Protein AF-A0A923T4R7-F1 (afdb_monomer)

Solvent-accessible surface area (backbone atoms only — not comparable to full-atom values): 14173 Å² total; per-residue (Å²): 133,90,82,88,85,87,85,90,87,87,89,86,90,79,88,85,89,82,92,79,91,75,86,82,77,87,75,84,71,84,78,85,78,90,69,97,64,87,80,80,84,74,84,74,76,80,60,44,32,24,36,42,67,50,83,59,36,71,55,67,49,48,53,53,44,43,44,75,71,73,41,49,71,49,77,23,73,44,47,79,45,51,79,74,27,75,30,39,34,36,46,29,47,82,58,65,45,61,39,49,50,54,32,49,79,43,50,35,50,64,50,49,51,48,46,57,73,71,58,42,27,31,40,20,29,27,43,30,31,52,43,35,18,35,29,34,68,90,26,77,91,42,65,43,65,55,79,39,88,58,52,30,34,68,54,63,52,97,69,73,59,44,71,45,77,46,59,36,47,16,77,91,43,84,47,52,67,60,45,63,37,28,33,78,42,52,58,44,37,66,55,79,89,65,81,88,44,40,64,20,31,29,74,58,85,50,62,22,44,36,25,41,35,48,88,42,27,40,28,24,48,35,41,44,65,69,16,57,68,62,19,50,52,26,52,49,50,43,51,56,49,44,70,75,109

pLDDT: mean 83.38, std 23.87, range [26.61, 98.75]

Secondary structure (DSSP, 8-state):
------------------------------------------S----EEEEE--SSS-HHHHHHHHHHTT-EEEEE-SHHHHTT-SEEEEEE-S-HHHHHHHHHHTTHHHHHHHHHHTT--EEEEEHHHHTTSSEETTSTT-B---SSSSEEEE---SS-SEEEEEEEE-TT-SS--SEEEEEEESEEPBS---TT-EEEEEEESEEEEEEEEETTEEEESS-TTTSHHHHHHHHHHHHHHHT--

Sequence (245 aa):
MPALRCAARRERPSSSGGRVQGAGARNSRCKIAVGRGRAEYEGSAVIEVGVVRTGTANLASVLAALRRIGCACSVVERPDDLVKSRVVVLPGVGAFGQAMEGMRERGLVDALRLHFSEGKPALAICLGMQVLFESSEESPGVVGMGLLPGSVVRIDSAILPQIGWNRIDATGCAFQKSGHAYFANTFAVPHGEFGDWKVSQFEYGRSYVAGIERGAQLACQFHPELSGQLGLDMLTCWMAEARSC

Structure (mmCIF, N/CA/C/O backbone):
data_AF-A0A923T4R7-F1
#
_entry.id   AF-A0A923T4R7-F1
#
loop_
_atom_site.group_PDB
_atom_site.id
_atom_site.type_symbol
_atom_site.label_atom_id
_atom_site.label_alt_id
_atom_site.label_comp_id
_atom_site.label_asym_id
_atom_site.label_entity_id
_atom_site.label_seq_id
_atom_site.pdbx_PDB_ins_code
_atom_site.Cartn_x
_atom_site.Cartn_y
_atom_site.Cartn_z
_atom_site.occupancy
_atom_site.B_iso_or_equiv
_atom_site.auth_seq_id
_atom_site.auth_comp_id
_atom_site.auth_asym_id
_atom_site.auth_atom_id
_atom_site.pdbx_PDB_model_num
ATOM 1 N N . MET A 1 1 ? 54.494 53.441 3.603 1.00 32.72 1 MET A N 1
ATOM 2 C CA . MET A 1 1 ? 53.112 53.930 3.825 1.00 32.72 1 MET A CA 1
ATOM 3 C C . MET A 1 1 ? 52.425 52.999 4.831 1.00 32.72 1 MET A C 1
ATOM 5 O O . MET A 1 1 ? 52.882 51.866 4.933 1.00 32.72 1 MET A O 1
ATOM 9 N N . PRO A 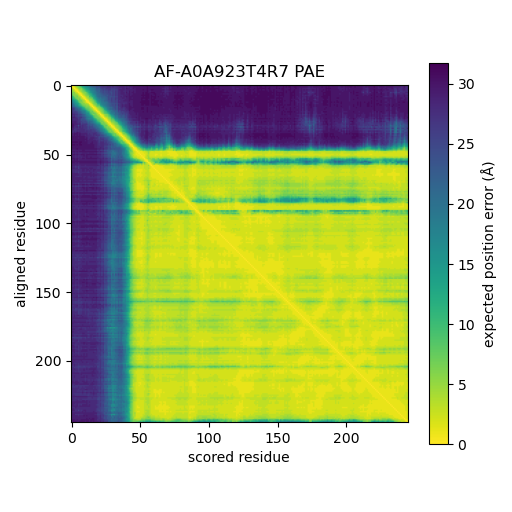1 2 ? 51.510 53.508 5.679 1.00 37.41 2 PRO A N 1
ATOM 10 C CA . PRO A 1 2 ? 51.413 53.175 7.118 1.00 37.41 2 PRO A CA 1
ATOM 11 C C . PRO A 1 2 ? 50.811 51.781 7.411 1.00 37.41 2 PRO A C 1
ATOM 13 O O . PRO A 1 2 ? 50.144 51.238 6.541 1.00 37.41 2 PRO A O 1
ATOM 16 N N . ALA A 1 3 ? 50.997 51.074 8.540 1.00 30.23 3 ALA A N 1
ATOM 17 C CA . ALA A 1 3 ? 51.445 51.318 9.934 1.00 30.23 3 ALA A CA 1
ATOM 18 C C . ALA A 1 3 ? 50.316 51.175 10.997 1.00 30.23 3 ALA A C 1
ATOM 20 O O . ALA A 1 3 ? 49.372 51.948 10.981 1.00 30.23 3 ALA A O 1
ATOM 21 N N . LEU A 1 4 ? 50.502 50.202 11.919 1.00 30.48 4 LEU A N 1
ATOM 22 C CA . LEU A 1 4 ? 50.064 50.092 13.344 1.00 30.48 4 LEU A CA 1
ATOM 23 C C . LEU A 1 4 ? 48.578 50.401 13.709 1.00 30.48 4 LEU A C 1
ATOM 25 O O . LEU A 1 4 ? 48.104 51.502 13.490 1.00 30.48 4 LEU A O 1
ATOM 29 N N . ARG A 1 5 ? 47.743 49.460 14.199 1.00 32.97 5 ARG A N 1
ATOM 30 C CA . ARG A 1 5 ? 47.696 48.659 15.470 1.00 32.97 5 ARG A CA 1
ATOM 31 C C . ARG A 1 5 ? 46.962 49.322 16.668 1.00 32.97 5 ARG A C 1
ATOM 33 O O . ARG A 1 5 ? 47.381 50.374 17.123 1.00 32.97 5 ARG A O 1
ATOM 40 N N . CYS A 1 6 ? 46.047 48.543 17.285 1.00 28.20 6 CYS A N 1
ATOM 41 C CA . CYS A 1 6 ? 45.455 48.677 18.646 1.00 28.20 6 CYS A CA 1
ATOM 42 C C . CYS A 1 6 ? 44.518 49.885 18.920 1.00 28.20 6 CYS A C 1
ATOM 44 O O . CYS A 1 6 ? 44.674 50.928 18.308 1.00 28.20 6 CYS A O 1
ATOM 46 N N . ALA A 1 7 ? 43.524 49.844 19.829 1.00 31.33 7 ALA A N 1
ATOM 47 C CA . ALA A 1 7 ? 42.940 48.775 20.672 1.00 31.33 7 ALA A CA 1
ATOM 48 C C . ALA A 1 7 ? 41.456 49.105 21.026 1.00 31.33 7 ALA A C 1
ATOM 50 O O . ALA A 1 7 ? 40.926 50.127 20.604 1.00 31.33 7 ALA A O 1
ATOM 51 N N . ALA A 1 8 ? 40.768 48.236 21.782 1.00 36.78 8 ALA A N 1
ATOM 52 C CA . ALA A 1 8 ? 39.314 48.290 22.015 1.00 36.78 8 ALA A CA 1
ATOM 53 C C . ALA A 1 8 ? 38.851 49.052 23.279 1.00 36.78 8 ALA A C 1
ATOM 55 O O . ALA A 1 8 ? 39.527 49.021 24.308 1.00 36.78 8 ALA A O 1
ATOM 56 N N . ARG A 1 9 ? 37.600 49.555 23.268 1.00 29.42 9 ARG A N 1
ATOM 57 C CA . ARG A 1 9 ? 36.705 49.562 24.449 1.00 29.42 9 ARG A CA 1
ATOM 58 C C . ARG A 1 9 ? 35.210 49.572 24.069 1.00 29.42 9 ARG A C 1
ATOM 60 O O . ARG A 1 9 ? 34.865 49.714 22.903 1.00 29.42 9 ARG A O 1
ATOM 67 N N . ARG A 1 10 ? 34.352 49.289 25.058 1.00 39.75 10 ARG A N 1
ATOM 68 C CA . ARG A 1 10 ? 32.900 49.009 24.950 1.00 39.75 10 ARG A CA 1
ATOM 69 C C . ARG A 1 10 ? 32.047 50.261 25.177 1.00 39.75 10 ARG A C 1
ATOM 71 O O . ARG A 1 10 ? 32.485 51.086 25.962 1.00 39.75 10 ARG A O 1
ATOM 78 N N . GLU A 1 11 ? 30.789 50.251 24.710 1.00 31.62 11 GLU A N 1
ATOM 79 C CA . GLU A 1 11 ? 29.606 50.684 25.495 1.00 31.62 11 GLU A CA 1
ATOM 80 C C . GLU A 1 11 ? 28.252 50.290 24.841 1.00 31.62 11 GLU A C 1
ATOM 82 O O . GLU A 1 11 ? 28.201 49.927 23.667 1.00 31.62 11 GLU A O 1
ATOM 87 N N . ARG A 1 12 ? 27.162 50.296 25.631 1.00 36.41 12 ARG A N 1
ATOM 88 C CA . ARG A 1 12 ? 25.735 50.165 25.230 1.00 36.41 12 ARG A CA 1
ATOM 89 C C . ARG A 1 12 ? 24.925 51.174 26.064 1.00 36.41 12 ARG A C 1
ATOM 91 O O . ARG A 1 12 ? 25.069 51.129 27.285 1.00 36.41 12 ARG A O 1
ATOM 98 N N . PRO A 1 13 ? 24.092 52.040 25.454 1.00 38.44 13 PRO A N 1
ATOM 99 C CA . PRO A 1 13 ? 22.612 51.976 25.598 1.00 38.44 13 PRO A CA 1
ATOM 100 C C . PRO A 1 13 ? 21.856 52.415 24.304 1.00 38.44 13 PRO A C 1
ATOM 102 O O . PRO A 1 13 ? 22.501 52.826 23.349 1.00 38.44 13 PRO A O 1
ATOM 105 N N . SER A 1 14 ? 20.517 52.398 24.160 1.00 32.91 14 SER A N 1
ATOM 106 C CA . SER A 1 14 ? 19.425 51.563 24.719 1.00 32.91 14 SER A CA 1
ATOM 107 C C . SER A 1 14 ? 18.119 51.758 23.899 1.00 32.91 14 SER A C 1
ATOM 109 O O . SER A 1 14 ? 17.998 52.726 23.163 1.00 32.91 14 SER A O 1
ATOM 111 N N . SER A 1 15 ? 17.116 50.888 24.114 1.00 34.84 15 SER A N 1
ATOM 112 C CA . SER A 1 15 ? 15.654 51.152 24.027 1.00 34.84 15 SER A CA 1
ATOM 113 C C . SER A 1 15 ? 14.976 51.751 22.764 1.00 34.84 15 SER A C 1
ATOM 115 O O . SER A 1 15 ? 15.185 52.905 22.413 1.00 34.84 15 SER A O 1
ATOM 117 N N . SER A 1 16 ? 13.917 51.037 22.336 1.00 32.28 16 SER A N 1
ATOM 118 C CA . SER A 1 16 ? 12.600 51.527 21.846 1.00 32.28 16 SER A CA 1
ATOM 119 C C . SER A 1 16 ? 12.256 51.481 20.341 1.00 32.28 16 SER A C 1
ATOM 121 O O . SER A 1 16 ? 13.033 51.859 19.478 1.00 32.28 16 SER A O 1
ATOM 123 N N . GLY A 1 17 ? 11.005 51.065 20.070 1.00 30.27 17 GLY A N 1
ATOM 124 C CA . GLY A 1 17 ? 10.154 51.666 19.032 1.00 30.27 17 GLY A CA 1
ATOM 125 C C . GLY A 1 17 ? 10.270 51.178 17.581 1.00 30.27 17 GLY A C 1
ATOM 126 O O . GLY A 1 17 ? 10.749 51.916 16.733 1.00 30.27 17 GLY A O 1
ATOM 127 N N . GLY A 1 18 ? 9.700 50.012 17.247 1.00 29.69 18 GLY A N 1
ATOM 128 C CA . GLY A 1 18 ? 9.551 49.582 15.846 1.00 29.69 18 GLY A CA 1
ATOM 129 C C . GLY A 1 18 ? 8.434 48.559 15.633 1.00 29.69 18 GLY A C 1
ATOM 130 O O . GLY A 1 18 ? 8.690 47.360 15.599 1.00 29.69 18 GLY A O 1
ATOM 131 N N . ARG A 1 19 ? 7.179 49.015 15.507 1.00 32.50 19 ARG A N 1
ATOM 132 C CA . ARG A 1 19 ? 6.051 48.146 15.123 1.00 32.50 19 ARG A CA 1
ATOM 133 C C . ARG A 1 19 ? 6.144 47.796 13.636 1.00 32.50 19 ARG A C 1
ATOM 135 O O . ARG A 1 19 ? 6.072 48.699 12.811 1.00 32.50 19 ARG A O 1
ATOM 142 N N . VAL A 1 20 ? 6.131 46.507 13.303 1.00 39.16 20 VAL A N 1
ATOM 143 C CA . VAL A 1 20 ? 5.630 46.024 12.006 1.00 39.16 20 VAL A CA 1
ATOM 144 C C . VAL A 1 20 ? 4.664 44.876 12.280 1.00 39.16 20 VAL A C 1
ATOM 146 O O . VAL A 1 20 ? 5.045 43.846 12.830 1.00 39.16 20 VAL A O 1
ATOM 149 N N . GLN A 1 21 ? 3.390 45.080 11.947 1.00 30.42 21 GLN A N 1
ATOM 150 C CA . GLN A 1 21 ? 2.376 44.027 11.946 1.00 30.42 21 GLN A CA 1
ATOM 151 C C . GLN A 1 21 ? 2.435 43.302 10.596 1.00 30.42 21 GLN A C 1
ATOM 153 O O . GLN A 1 21 ? 2.480 43.951 9.556 1.00 30.42 21 GLN A O 1
ATOM 158 N N . GLY A 1 22 ? 2.414 41.969 10.607 1.00 31.84 22 GLY A N 1
ATOM 159 C CA . GLY A 1 22 ? 2.432 41.146 9.397 1.00 31.84 22 GLY A CA 1
ATOM 160 C C . GLY A 1 22 ? 1.802 39.782 9.666 1.00 31.84 22 GLY A C 1
ATOM 161 O O . GLY A 1 22 ? 2.361 38.986 10.411 1.00 31.84 22 GLY A O 1
ATOM 162 N N . ALA A 1 23 ? 0.610 39.575 9.103 1.00 32.41 23 ALA A N 1
ATOM 163 C CA . ALA A 1 23 ? -0.278 38.413 9.213 1.00 32.41 23 ALA A CA 1
ATOM 164 C C . ALA A 1 23 ? 0.352 37.075 9.671 1.00 32.41 23 ALA A C 1
ATOM 166 O O . ALA A 1 23 ? 1.171 36.471 8.980 1.00 32.41 23 ALA A O 1
ATOM 167 N N . GLY A 1 24 ? -0.126 36.550 10.805 1.00 26.61 24 GLY A N 1
ATOM 168 C CA . GLY A 1 24 ? 0.253 35.222 11.284 1.00 26.61 24 GLY A CA 1
ATOM 169 C C . GLY A 1 24 ? -0.381 34.098 10.460 1.00 26.61 24 GLY A C 1
ATOM 170 O O . GLY A 1 24 ? -1.592 33.878 10.529 1.00 26.61 24 GLY A O 1
ATOM 171 N N . ALA A 1 25 ? 0.442 33.329 9.746 1.00 32.50 25 ALA A N 1
ATOM 172 C CA . ALA A 1 25 ? 0.031 32.044 9.190 1.00 32.50 25 ALA A CA 1
ATOM 173 C C . ALA A 1 25 ? -0.271 31.057 10.334 1.00 32.50 25 ALA A C 1
ATOM 175 O O . ALA A 1 25 ? 0.592 30.767 11.169 1.00 32.50 25 ALA A O 1
ATOM 176 N N . ARG A 1 26 ? -1.505 30.537 10.385 1.00 33.62 26 ARG A N 1
ATOM 177 C CA . ARG A 1 26 ? -1.949 29.566 11.399 1.00 33.62 26 ARG A CA 1
ATOM 178 C C . ARG A 1 26 ? -1.288 28.206 11.168 1.00 33.62 26 ARG A C 1
ATOM 180 O O . ARG A 1 26 ? -1.835 27.340 10.498 1.00 33.62 26 ARG A O 1
ATOM 187 N N . ASN A 1 27 ? -0.105 28.027 11.745 1.00 33.25 27 ASN A N 1
ATOM 188 C CA . ASN A 1 27 ? 0.623 26.765 11.718 1.00 33.25 27 ASN A CA 1
ATOM 189 C C . ASN A 1 27 ? 0.034 25.805 12.771 1.00 33.25 27 ASN A C 1
ATOM 191 O O . ASN A 1 27 ? 0.343 25.915 13.962 1.00 33.25 27 ASN A O 1
ATOM 195 N N . SER A 1 28 ? -0.845 24.895 12.344 1.00 37.03 28 SER A N 1
ATOM 196 C CA . SER A 1 28 ? -1.514 23.896 13.189 1.00 37.03 28 SER A CA 1
ATOM 197 C C . SER A 1 28 ? -0.544 22.798 13.640 1.00 37.03 28 SER A C 1
ATOM 199 O O . SER A 1 28 ? -0.587 21.659 13.177 1.00 37.03 28 SER A O 1
ATOM 201 N N . ARG A 1 29 ? 0.359 23.145 14.563 1.00 36.56 29 ARG A N 1
ATOM 202 C CA . ARG A 1 29 ? 1.259 22.184 15.207 1.00 36.56 29 ARG A CA 1
ATOM 203 C C . ARG A 1 29 ? 0.462 21.253 16.116 1.00 36.56 29 ARG A C 1
ATOM 205 O O . ARG A 1 29 ? 0.044 21.666 17.198 1.00 36.56 29 ARG A O 1
ATOM 212 N N . CYS A 1 30 ? 0.331 19.992 15.712 1.00 31.58 30 CYS A N 1
ATOM 213 C CA . CYS A 1 30 ? -0.044 18.916 16.621 1.00 31.58 30 CYS A CA 1
ATOM 214 C C . CYS A 1 30 ? 1.015 18.833 17.738 1.00 31.58 30 CYS A C 1
ATOM 216 O O . CYS A 1 30 ? 2.175 18.508 17.484 1.00 31.58 30 CYS A O 1
ATOM 218 N N . LYS A 1 31 ? 0.646 19.218 18.965 1.00 33.50 31 LYS A N 1
ATOM 219 C CA . LYS A 1 31 ? 1.521 19.129 20.140 1.00 33.50 31 LYS A CA 1
ATOM 220 C C . LYS A 1 31 ? 1.244 17.817 20.864 1.00 33.50 31 LYS A C 1
ATOM 222 O O . LYS A 1 31 ? 0.311 17.749 21.658 1.00 33.50 31 LYS A O 1
ATOM 227 N N . ILE A 1 32 ? 2.080 16.808 20.642 1.00 38.88 32 ILE A N 1
ATOM 228 C CA . ILE A 1 32 ? 2.082 15.610 21.487 1.00 38.88 32 ILE A CA 1
ATOM 229 C C . ILE A 1 32 ? 2.812 15.957 22.790 1.00 38.88 32 ILE A C 1
ATOM 231 O O . ILE A 1 32 ? 4.015 16.222 22.794 1.00 38.88 32 ILE A O 1
ATOM 235 N N . ALA A 1 33 ? 2.075 15.994 23.900 1.00 35.62 33 ALA A N 1
ATOM 236 C CA . ALA A 1 33 ? 2.648 16.163 25.229 1.00 35.62 33 ALA A CA 1
ATOM 237 C C . ALA A 1 33 ? 3.133 14.804 25.756 1.00 35.62 33 ALA A C 1
ATOM 239 O O . ALA A 1 33 ? 2.327 13.934 26.078 1.00 35.62 33 ALA A O 1
ATOM 240 N N . VAL A 1 34 ? 4.451 14.618 25.868 1.00 34.16 34 VAL A N 1
ATOM 241 C CA . VAL A 1 34 ? 5.038 13.392 26.435 1.00 34.16 34 VAL A CA 1
ATOM 242 C C . VAL A 1 34 ? 4.994 13.460 27.965 1.00 34.16 34 VAL A C 1
ATOM 244 O O . VAL A 1 34 ? 5.973 13.803 28.628 1.00 34.16 34 VAL A O 1
ATOM 247 N N . GLY A 1 35 ? 3.828 13.157 28.534 1.00 32.09 35 GLY A N 1
ATOM 248 C CA . GLY A 1 35 ? 3.648 12.984 29.973 1.00 32.09 35 GLY A CA 1
ATOM 249 C C . GLY A 1 35 ? 4.070 11.585 30.425 1.00 32.09 35 GLY A C 1
ATOM 250 O O . GLY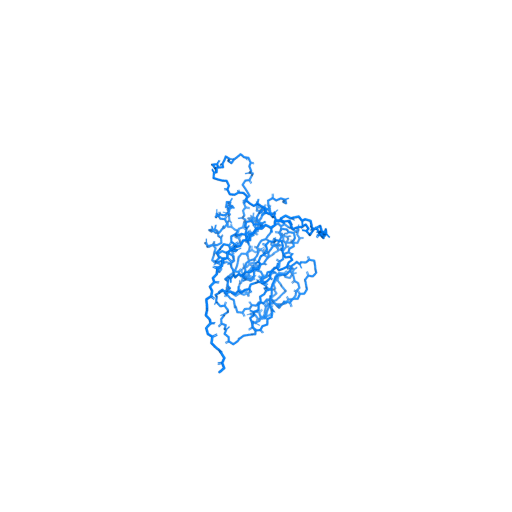 A 1 35 ? 3.517 10.590 29.964 1.00 32.09 35 GLY A O 1
ATOM 251 N N . ARG A 1 36 ? 5.016 11.487 31.369 1.00 36.84 36 ARG A N 1
ATOM 252 C CA . ARG A 1 36 ? 5.286 10.233 32.094 1.00 36.84 36 ARG A CA 1
ATOM 253 C C . ARG A 1 36 ? 4.193 9.995 33.143 1.00 36.84 36 ARG A C 1
ATOM 255 O O . ARG A 1 36 ? 4.387 10.305 34.314 1.00 36.84 36 ARG A O 1
ATOM 262 N N . GLY A 1 37 ? 3.061 9.445 32.716 1.00 31.39 37 GLY A N 1
ATOM 263 C CA . GLY A 1 37 ? 1.999 8.935 33.585 1.00 31.39 37 GLY A CA 1
ATOM 264 C C . GLY A 1 37 ? 1.744 7.454 33.309 1.00 31.39 37 GLY A C 1
ATOM 265 O O . GLY A 1 37 ? 1.849 7.014 32.165 1.00 31.39 37 GLY A O 1
ATOM 266 N N . ARG A 1 38 ? 1.414 6.672 34.345 1.00 34.91 38 ARG A N 1
ATOM 267 C CA . ARG A 1 38 ? 0.823 5.341 34.142 1.00 34.91 38 ARG A CA 1
ATOM 268 C C . ARG A 1 38 ? -0.551 5.550 33.507 1.00 34.91 38 ARG A C 1
ATOM 270 O O . ARG A 1 38 ? -1.382 6.222 34.103 1.00 34.91 38 ARG A O 1
ATOM 277 N N . ALA A 1 39 ? -0.762 5.013 32.310 1.00 37.09 39 ALA A N 1
ATOM 278 C CA . ALA A 1 39 ? -2.052 5.097 31.641 1.00 37.09 39 ALA A CA 1
ATOM 279 C C . ALA A 1 39 ? -3.034 4.111 32.287 1.00 37.09 39 ALA A C 1
ATOM 281 O O . ALA A 1 39 ? -2.918 2.899 32.096 1.00 37.09 39 ALA A O 1
ATOM 282 N N . GLU A 1 40 ? -3.994 4.639 33.039 1.00 33.00 40 GLU A N 1
ATOM 283 C CA . GLU A 1 40 ? -5.211 3.919 33.404 1.00 33.00 40 GLU A CA 1
ATOM 284 C C . GLU A 1 40 ? -6.047 3.752 32.127 1.00 33.00 40 GLU A C 1
ATOM 286 O O . GLU A 1 40 ? -6.582 4.712 31.576 1.00 33.00 40 GLU A O 1
ATOM 291 N N . TYR A 1 41 ? -6.076 2.529 31.594 1.00 42.12 41 TYR A N 1
ATOM 292 C CA . TYR A 1 41 ? -6.837 2.182 30.392 1.00 42.12 41 TYR A CA 1
ATOM 293 C C . TYR A 1 41 ? -8.306 1.922 30.758 1.00 42.12 41 TYR A C 1
ATOM 295 O O . TYR A 1 41 ? -8.768 0.782 30.786 1.00 42.12 41 TYR A O 1
ATOM 303 N N . GLU A 1 42 ? -9.055 2.987 31.037 1.00 36.03 42 GLU A N 1
ATOM 304 C CA . GLU A 1 42 ? -10.513 2.897 31.120 1.00 36.03 42 GLU A CA 1
ATOM 305 C C . GLU A 1 42 ? -11.138 2.820 29.716 1.00 36.03 42 GLU A C 1
ATOM 307 O O . GLU A 1 42 ? -11.026 3.730 28.895 1.00 36.03 42 GLU A O 1
ATOM 312 N N . GLY A 1 43 ? -11.832 1.713 29.445 1.00 38.19 43 GLY A N 1
ATOM 313 C CA . GLY A 1 43 ? -12.997 1.672 28.552 1.00 38.19 43 GLY A CA 1
ATOM 314 C C . GLY A 1 43 ? -12.803 1.809 27.036 1.00 38.19 43 GLY A C 1
ATOM 315 O O . GLY A 1 43 ? -13.762 1.557 26.309 1.00 38.19 43 GLY A O 1
ATOM 316 N N . SER A 1 44 ? -11.624 2.162 26.513 1.00 49.25 44 SER A N 1
ATOM 317 C CA . SER A 1 44 ? -11.409 2.169 25.056 1.00 49.25 44 SER A CA 1
ATOM 318 C C . SER A 1 44 ? -11.500 0.743 24.505 1.00 49.25 44 SER A C 1
ATOM 320 O O . SER A 1 44 ? -10.657 -0.101 24.814 1.00 49.25 44 SER A O 1
ATOM 322 N N . ALA A 1 45 ? -12.528 0.474 23.693 1.00 56.12 45 ALA A N 1
ATOM 323 C CA . ALA A 1 45 ? -12.693 -0.808 23.021 1.00 56.12 45 ALA A CA 1
ATOM 324 C C . ALA A 1 45 ? -11.420 -1.144 22.230 1.00 56.12 45 ALA A C 1
ATOM 326 O O . ALA A 1 45 ? -10.969 -0.365 21.388 1.00 56.12 45 ALA A O 1
ATOM 327 N N . VAL A 1 46 ? -10.834 -2.306 22.520 1.00 62.91 46 VAL A N 1
ATOM 328 C CA . VAL A 1 46 ? -9.610 -2.761 21.861 1.00 62.91 46 VAL A CA 1
ATOM 329 C C . VAL A 1 46 ? -9.928 -3.014 20.390 1.00 62.91 46 VAL A C 1
ATOM 331 O O . VAL A 1 46 ? -10.585 -3.999 20.060 1.00 62.91 46 VAL A O 1
ATOM 334 N N . ILE A 1 47 ? -9.482 -2.120 19.504 1.00 68.38 47 ILE A N 1
ATOM 335 C CA . ILE A 1 47 ? -9.646 -2.330 18.065 1.00 68.38 47 ILE A CA 1
ATOM 336 C C . ILE A 1 47 ? -8.742 -3.481 17.635 1.00 68.38 47 ILE A C 1
ATOM 338 O O . ILE A 1 47 ? -7.516 -3.412 17.752 1.00 68.38 47 ILE A O 1
ATOM 342 N N . GLU A 1 48 ? -9.381 -4.529 17.131 1.00 85.62 48 GLU A N 1
ATOM 343 C CA . GLU A 1 48 ? -8.730 -5.673 16.521 1.00 85.62 48 GLU A CA 1
ATOM 344 C C . GLU A 1 48 ? -8.393 -5.357 15.059 1.00 85.62 48 GLU A C 1
ATOM 346 O O . GLU A 1 48 ? -9.273 -5.105 14.230 1.00 85.62 48 GLU A O 1
ATOM 351 N N . VAL A 1 49 ? -7.094 -5.345 14.759 1.00 94.00 49 VAL A N 1
ATOM 352 C CA . VAL A 1 49 ? -6.557 -5.120 13.416 1.00 94.00 49 VAL A CA 1
ATOM 353 C C . VAL A 1 49 ? -6.350 -6.471 12.732 1.00 94.00 49 VAL A C 1
ATOM 355 O O . VAL A 1 49 ? -5.501 -7.261 13.151 1.00 94.00 49 VAL A O 1
ATOM 358 N N . GLY A 1 50 ? -7.107 -6.734 11.670 1.00 95.38 50 GLY A N 1
ATOM 359 C CA . GLY A 1 50 ? -6.970 -7.948 10.868 1.00 95.38 50 GLY A CA 1
ATOM 360 C C . GLY A 1 50 ? -5.803 -7.823 9.897 1.00 95.38 50 GLY A C 1
ATOM 361 O O . GLY A 1 50 ? -5.835 -6.984 8.998 1.00 95.38 50 GLY A O 1
ATOM 362 N N . VAL A 1 51 ? -4.762 -8.641 10.057 1.00 95.38 51 VAL A N 1
ATOM 363 C CA . VAL A 1 51 ? -3.568 -8.603 9.198 1.00 95.38 51 VAL A CA 1
ATOM 364 C C . VAL A 1 51 ? -3.595 -9.770 8.214 1.00 95.38 51 VAL A C 1
ATOM 366 O O . VAL A 1 51 ? -3.501 -10.932 8.608 1.00 95.38 51 VAL A O 1
ATOM 369 N N . VAL A 1 52 ? -3.725 -9.468 6.923 1.00 94.38 52 VAL A N 1
ATOM 370 C CA . VAL A 1 52 ? -3.923 -10.461 5.859 1.00 94.38 52 VAL A CA 1
ATOM 371 C C . VAL A 1 52 ? -2.670 -11.306 5.647 1.00 94.38 52 VAL A C 1
ATOM 373 O O . VAL A 1 52 ? -1.586 -10.787 5.364 1.00 94.38 52 VAL A O 1
ATOM 376 N N . ARG A 1 53 ? -2.814 -12.635 5.695 1.00 89.44 53 ARG A N 1
ATOM 377 C CA . ARG A 1 53 ? -1.765 -13.548 5.241 1.00 89.44 53 ARG A CA 1
ATOM 378 C C . ARG A 1 53 ? -1.773 -13.626 3.715 1.00 89.44 53 ARG A C 1
ATOM 380 O O . ARG A 1 53 ? -2.533 -14.378 3.108 1.00 89.44 53 ARG A O 1
ATOM 387 N N . THR A 1 54 ? -0.855 -12.900 3.090 1.00 77.00 54 THR A N 1
ATOM 388 C CA . THR A 1 54 ? -0.565 -12.997 1.647 1.00 77.00 54 THR A CA 1
ATOM 389 C C . THR A 1 54 ? 0.337 -14.184 1.287 1.00 77.00 54 THR A C 1
ATOM 391 O O . THR A 1 54 ? 0.397 -14.571 0.128 1.00 77.00 54 THR A O 1
ATOM 394 N N . GLY A 1 55 ? 0.963 -14.828 2.281 1.00 68.81 55 GLY A N 1
ATOM 395 C CA . GLY A 1 55 ? 1.788 -16.040 2.135 1.00 68.81 55 GLY A CA 1
ATOM 396 C C . GLY A 1 55 ? 3.289 -15.751 2.074 1.00 68.81 55 GLY A C 1
ATOM 397 O O . GLY A 1 55 ? 4.083 -16.518 2.608 1.00 68.81 55 GLY A O 1
ATOM 398 N N . THR A 1 56 ? 3.662 -14.599 1.523 1.00 64.62 56 THR A N 1
ATOM 399 C CA . THR A 1 56 ? 5.051 -14.158 1.315 1.00 64.62 56 THR A CA 1
ATOM 400 C C . THR A 1 56 ? 5.500 -13.031 2.255 1.00 64.62 56 THR A C 1
ATOM 402 O O . THR A 1 56 ? 6.697 -12.812 2.413 1.00 64.62 56 THR A O 1
ATOM 405 N N . ALA A 1 57 ? 4.571 -12.304 2.889 1.00 69.94 57 ALA A N 1
ATOM 406 C CA . ALA A 1 57 ? 4.871 -11.148 3.743 1.00 69.94 57 ALA A CA 1
ATOM 407 C C . ALA A 1 57 ? 5.715 -11.471 4.994 1.00 69.94 57 ALA A C 1
ATOM 409 O O . ALA A 1 57 ? 5.475 -12.465 5.684 1.00 69.94 57 ALA A O 1
ATOM 410 N N . ASN A 1 58 ? 6.588 -10.533 5.396 1.00 81.81 58 ASN A N 1
ATOM 411 C CA . ASN A 1 58 ? 7.170 -10.499 6.745 1.00 81.81 58 ASN A CA 1
ATOM 412 C C . ASN A 1 58 ? 6.120 -10.049 7.783 1.00 81.81 58 ASN A C 1
ATOM 414 O O . ASN A 1 58 ? 6.156 -8.950 8.343 1.00 81.81 58 ASN A O 1
ATOM 418 N N . LEU A 1 59 ? 5.165 -10.939 8.039 1.00 89.12 59 LEU A N 1
ATOM 419 C CA . LEU A 1 59 ? 4.058 -10.737 8.967 1.00 89.12 59 LEU A CA 1
ATOM 420 C C . LEU A 1 59 ? 4.543 -10.457 10.402 1.00 89.12 59 LEU A C 1
ATOM 422 O O . LEU A 1 59 ? 3.903 -9.704 11.132 1.00 89.12 59 LEU A O 1
ATOM 426 N N . ALA A 1 60 ? 5.693 -11.013 10.801 1.00 90.62 60 ALA A N 1
ATOM 427 C CA . ALA A 1 60 ? 6.255 -10.830 12.137 1.00 90.62 60 ALA A CA 1
ATOM 428 C C . ALA A 1 60 ? 6.643 -9.367 12.419 1.00 90.62 60 ALA A C 1
ATOM 430 O O . ALA A 1 60 ? 6.276 -8.839 13.471 1.00 90.62 60 ALA A O 1
ATOM 431 N N . SER A 1 61 ? 7.324 -8.692 11.483 1.00 92.88 61 SER A N 1
ATOM 432 C CA . SER A 1 61 ? 7.676 -7.272 11.644 1.00 92.88 61 SER A CA 1
ATOM 433 C C . SER A 1 61 ? 6.445 -6.363 11.632 1.00 92.88 61 SER A C 1
ATOM 435 O O . SER A 1 61 ? 6.360 -5.460 12.464 1.00 92.88 61 SER A O 1
ATOM 437 N N . VAL A 1 62 ? 5.463 -6.628 10.762 1.00 95.50 62 VAL A N 1
ATOM 438 C CA . VAL A 1 62 ? 4.207 -5.854 10.699 1.00 95.50 62 VAL A CA 1
ATOM 439 C C . VAL A 1 62 ? 3.424 -5.980 12.011 1.00 95.50 62 VAL A C 1
ATOM 441 O O . VAL A 1 62 ? 3.084 -4.970 12.627 1.00 95.50 62 VAL A O 1
ATOM 444 N N . LEU A 1 63 ? 3.224 -7.205 12.513 1.00 94.88 63 LEU A N 1
ATOM 445 C CA . LEU A 1 63 ? 2.583 -7.447 13.811 1.00 94.88 63 LEU A CA 1
ATOM 446 C C . LEU A 1 63 ? 3.357 -6.801 14.971 1.00 94.88 63 LEU A C 1
ATOM 448 O O . LEU A 1 63 ? 2.747 -6.278 15.902 1.00 94.88 63 LEU A O 1
ATOM 452 N N . ALA A 1 64 ? 4.692 -6.811 14.939 1.00 94.62 64 ALA A N 1
ATOM 453 C CA . ALA A 1 64 ? 5.507 -6.149 15.956 1.00 94.62 64 ALA A CA 1
ATOM 454 C C . ALA A 1 64 ? 5.350 -4.617 15.926 1.00 94.62 64 ALA A C 1
ATOM 456 O O . ALA A 1 64 ? 5.276 -3.999 16.988 1.00 94.62 64 ALA A O 1
ATOM 457 N N . ALA A 1 65 ? 5.260 -4.002 14.743 1.00 95.81 65 ALA A N 1
ATOM 458 C CA . ALA A 1 65 ? 5.020 -2.566 14.599 1.00 95.81 65 ALA A CA 1
ATOM 459 C C . ALA A 1 65 ? 3.623 -2.162 15.104 1.00 95.81 65 ALA A C 1
ATOM 461 O O . ALA A 1 65 ? 3.509 -1.223 15.890 1.00 95.81 65 ALA A O 1
ATOM 462 N N . LEU A 1 66 ? 2.579 -2.919 14.751 1.00 95.44 66 LEU A N 1
ATOM 463 C CA . LEU A 1 66 ? 1.207 -2.679 15.220 1.00 95.44 66 LEU A CA 1
ATOM 464 C C . LEU A 1 66 ? 1.073 -2.847 16.746 1.00 95.44 66 LEU A C 1
ATOM 466 O O . LEU A 1 66 ? 0.441 -2.029 17.415 1.00 95.44 66 LEU A O 1
ATOM 470 N N . ARG A 1 67 ? 1.741 -3.847 17.338 1.00 94.25 67 ARG A N 1
ATOM 471 C CA . ARG A 1 67 ? 1.793 -4.016 18.803 1.00 94.25 67 ARG A CA 1
ATOM 472 C C . ARG A 1 67 ? 2.514 -2.863 19.507 1.00 94.25 67 ARG A C 1
ATOM 474 O O . ARG A 1 67 ? 2.085 -2.463 20.585 1.00 94.25 67 ARG A O 1
ATOM 481 N N . ARG A 1 68 ? 3.574 -2.296 18.910 1.00 94.38 68 ARG A N 1
ATOM 482 C CA . ARG A 1 68 ? 4.289 -1.124 19.465 1.00 94.38 68 ARG A CA 1
ATOM 483 C C . ARG A 1 68 ? 3.402 0.119 19.570 1.00 94.38 68 ARG A C 1
ATOM 485 O O . ARG A 1 68 ? 3.610 0.905 20.486 1.00 94.38 68 ARG A O 1
ATOM 492 N N . ILE A 1 69 ? 2.410 0.266 18.689 1.00 94.06 69 ILE A N 1
ATOM 493 C CA . ILE A 1 69 ? 1.404 1.341 18.747 1.00 94.06 69 ILE A CA 1
ATOM 494 C C . ILE A 1 69 ? 0.117 0.928 19.494 1.00 94.06 69 ILE A C 1
ATOM 496 O O . ILE A 1 69 ? -0.921 1.574 19.365 1.00 94.06 69 ILE A O 1
ATOM 500 N N . GLY A 1 70 ? 0.163 -0.155 20.281 1.00 92.19 70 GLY A N 1
ATOM 501 C CA . GLY A 1 70 ? -0.932 -0.565 21.165 1.00 92.19 70 GLY A CA 1
ATOM 502 C C . GLY A 1 70 ? -2.150 -1.167 20.456 1.00 92.19 70 GLY A C 1
ATOM 503 O O . GLY A 1 70 ? -3.270 -0.987 20.931 1.00 92.19 70 GLY A O 1
ATOM 504 N N . CYS A 1 71 ? -1.961 -1.847 19.321 1.00 92.88 71 CYS A N 1
ATOM 505 C CA . CYS A 1 71 ? -3.040 -2.559 18.627 1.00 92.88 71 CYS A CA 1
ATOM 506 C C . CYS A 1 71 ? -3.059 -4.051 18.977 1.00 92.88 71 CYS A C 1
ATOM 508 O O . CYS A 1 71 ? -2.022 -4.723 18.926 1.00 92.88 71 CYS A O 1
ATOM 510 N N . ALA A 1 72 ? -4.249 -4.592 19.251 1.00 91.44 72 ALA A N 1
ATOM 511 C CA . ALA A 1 72 ? -4.472 -6.031 19.158 1.00 91.44 72 ALA A CA 1
ATOM 512 C C . ALA A 1 72 ? -4.576 -6.414 17.679 1.00 91.44 72 ALA A C 1
ATOM 514 O O . ALA A 1 72 ? -5.123 -5.661 16.876 1.00 91.44 72 ALA A O 1
ATOM 515 N N . CYS A 1 73 ? -4.015 -7.563 17.312 1.00 92.56 73 CYS A N 1
ATOM 516 C CA . CYS A 1 73 ? -3.963 -8.005 15.924 1.00 92.56 73 CYS A CA 1
ATOM 517 C C . CYS A 1 73 ? -4.321 -9.485 15.831 1.00 92.56 73 CYS A C 1
ATOM 519 O O . CYS A 1 73 ? -3.739 -10.294 16.563 1.00 92.56 73 CYS A O 1
ATOM 521 N N . SER A 1 74 ? -5.181 -9.832 14.882 1.00 92.31 74 SER A N 1
ATOM 522 C CA . SER A 1 74 ? -5.409 -11.203 14.424 1.00 92.31 74 SER A CA 1
ATOM 523 C C . SER A 1 74 ? -4.884 -11.383 13.002 1.00 92.31 74 SER A C 1
ATOM 525 O O . SER A 1 74 ? -4.560 -10.419 12.306 1.00 92.31 74 SER A O 1
ATOM 527 N N . VAL A 1 75 ? -4.720 -12.639 12.588 1.00 92.75 75 VAL A N 1
ATOM 528 C CA . VAL A 1 75 ? -4.317 -12.973 11.220 1.00 92.75 75 VAL A CA 1
ATOM 529 C C . VAL A 1 75 ? -5.571 -13.312 10.430 1.00 92.75 75 VAL A C 1
ATOM 531 O O . VAL A 1 75 ? -6.356 -14.150 10.859 1.00 92.75 75 VAL A O 1
ATOM 534 N N . VAL A 1 76 ? -5.735 -12.661 9.284 1.00 92.62 76 VAL A N 1
ATOM 535 C CA . VAL A 1 76 ? -6.813 -12.923 8.329 1.00 92.62 76 VAL A CA 1
ATOM 536 C C . VAL A 1 76 ? -6.309 -13.932 7.304 1.00 92.62 76 VAL A C 1
ATOM 538 O O . VAL A 1 76 ? -5.347 -13.658 6.578 1.00 92.62 76 VAL A O 1
ATOM 541 N N . GLU A 1 77 ? -6.957 -15.091 7.230 1.00 91.00 77 GLU A N 1
ATOM 542 C CA . GLU A 1 77 ? -6.638 -16.151 6.266 1.00 91.00 77 GLU A CA 1
ATOM 543 C C . GLU A 1 77 ? -7.811 -16.428 5.314 1.00 91.00 77 GLU A C 1
ATOM 545 O O . GLU A 1 77 ? -7.585 -16.887 4.192 1.00 91.00 77 GLU A O 1
ATOM 550 N N . ARG A 1 78 ? -9.048 -16.112 5.726 1.00 91.81 78 ARG A N 1
ATOM 551 C CA . ARG A 1 78 ? -10.295 -16.336 4.976 1.00 91.81 78 ARG A CA 1
ATOM 552 C C . ARG A 1 78 ? -11.232 -15.112 5.070 1.00 91.81 78 ARG A C 1
ATOM 554 O O . ARG A 1 78 ? -11.058 -14.287 5.967 1.00 91.81 78 ARG A O 1
ATOM 561 N N . PRO A 1 79 ? -12.246 -14.977 4.191 1.00 91.50 79 PRO A N 1
ATOM 562 C CA . PRO A 1 79 ? -13.172 -13.838 4.199 1.00 91.50 79 PRO A CA 1
ATOM 563 C C . PRO A 1 79 ? -13.900 -13.630 5.534 1.00 91.50 79 PRO A C 1
ATOM 565 O O . PRO A 1 79 ? -14.043 -12.495 5.981 1.00 91.50 79 PRO A O 1
ATOM 568 N N . ASP A 1 80 ? -14.279 -14.714 6.213 1.00 89.44 80 ASP A N 1
ATOM 569 C CA . ASP A 1 80 ? -14.982 -14.677 7.506 1.00 89.44 80 ASP A CA 1
ATOM 570 C C . ASP A 1 80 ? -14.152 -14.042 8.640 1.00 89.44 80 ASP A C 1
ATOM 572 O O . ASP A 1 80 ? -14.706 -13.606 9.654 1.00 89.44 80 ASP A O 1
ATOM 576 N N . ASP A 1 81 ? -12.826 -13.965 8.484 1.00 86.38 81 ASP A N 1
ATOM 577 C CA . ASP A 1 81 ? -11.945 -13.285 9.435 1.00 86.38 81 ASP A CA 1
ATOM 578 C C . ASP A 1 81 ? -12.052 -11.757 9.289 1.00 86.38 81 ASP A C 1
ATOM 580 O O . ASP A 1 81 ? -12.055 -11.044 10.291 1.00 86.38 81 ASP A O 1
ATOM 584 N N . LEU A 1 82 ? -12.229 -11.249 8.058 1.00 83.44 82 LEU A N 1
ATOM 585 C CA . LEU A 1 82 ?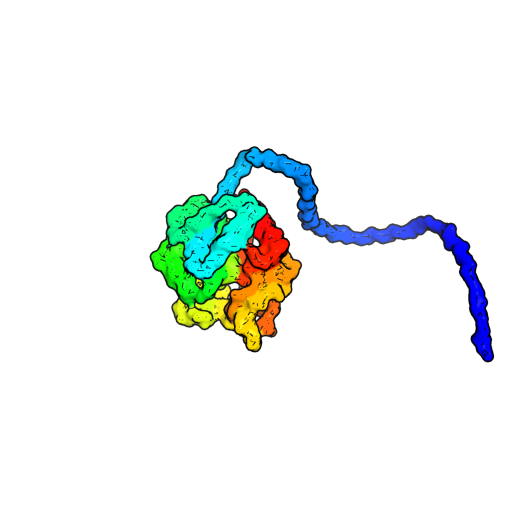 -12.393 -9.813 7.780 1.00 83.44 82 LEU A CA 1
ATOM 586 C C . LEU A 1 82 ? -13.676 -9.247 8.398 1.00 83.44 82 LEU A C 1
ATOM 588 O O . LEU A 1 82 ? -13.684 -8.102 8.834 1.00 83.44 82 LEU A O 1
ATOM 592 N N . VAL A 1 83 ? -14.742 -10.050 8.497 1.00 75.25 83 VAL A N 1
ATOM 593 C CA . VAL A 1 83 ? -16.032 -9.635 9.088 1.00 75.25 83 VAL A CA 1
ATOM 594 C C . VAL A 1 83 ? -15.877 -9.169 10.544 1.00 75.25 83 VAL A C 1
ATOM 596 O O . VAL A 1 83 ? -16.643 -8.329 11.014 1.00 75.25 83 VAL A O 1
ATOM 599 N N . LYS A 1 84 ? -14.870 -9.684 11.261 1.00 72.00 84 LYS A N 1
ATOM 600 C CA . LYS A 1 84 ? -14.576 -9.338 12.661 1.00 72.00 84 LYS A CA 1
ATOM 601 C C . LYS A 1 84 ? -13.701 -8.085 12.786 1.00 72.00 84 LYS A C 1
ATOM 603 O O . LYS A 1 84 ? -13.728 -7.418 13.818 1.00 72.00 84 LYS A O 1
ATOM 608 N N . SER A 1 85 ? -12.933 -7.747 11.751 1.00 75.69 85 SER A N 1
ATOM 609 C CA . SER A 1 85 ? -11.941 -6.671 11.777 1.00 75.69 85 SER A CA 1
ATOM 610 C C . SER A 1 85 ? -12.496 -5.363 11.208 1.00 75.69 85 SER A C 1
ATOM 612 O O . SER A 1 85 ? -12.674 -5.213 10.003 1.00 75.69 85 SER A O 1
ATOM 614 N N . ARG A 1 86 ? -12.681 -4.348 12.063 1.00 85.31 86 ARG A N 1
ATOM 615 C CA . ARG A 1 86 ? -13.007 -2.978 11.603 1.00 85.31 86 ARG A CA 1
ATOM 616 C C . ARG A 1 86 ? -11.864 -2.323 10.821 1.00 85.31 86 ARG A C 1
ATOM 618 O O . ARG A 1 86 ? -12.111 -1.432 10.017 1.00 85.31 86 ARG A O 1
ATOM 625 N N . VAL A 1 87 ? -10.629 -2.759 11.068 1.00 94.62 87 VAL A N 1
ATOM 626 C CA . VAL A 1 87 ? -9.405 -2.206 10.482 1.00 94.62 87 VAL A CA 1
ATOM 627 C C . VAL A 1 87 ? -8.599 -3.343 9.869 1.00 94.62 87 VAL A C 1
ATOM 629 O O . VAL A 1 87 ? -8.351 -4.348 10.536 1.00 94.62 87 VAL A O 1
ATOM 632 N N . VAL A 1 88 ? -8.174 -3.182 8.616 1.00 96.19 88 VAL A N 1
ATOM 633 C CA . VAL A 1 88 ? -7.458 -4.223 7.862 1.00 96.19 88 VAL A CA 1
ATOM 634 C C . VAL A 1 88 ? -6.059 -3.752 7.483 1.00 96.19 88 VAL A C 1
ATOM 636 O O . VAL A 1 88 ? -5.864 -2.619 7.050 1.00 96.19 88 VAL A O 1
ATOM 639 N N . VAL A 1 89 ? -5.072 -4.634 7.608 1.00 97.25 89 VAL A N 1
ATOM 640 C CA . VAL A 1 89 ? -3.715 -4.422 7.098 1.00 97.25 89 VAL A CA 1
ATOM 641 C C . VAL A 1 89 ? -3.427 -5.493 6.051 1.00 97.25 89 VAL A C 1
ATOM 643 O O . VAL A 1 89 ? -3.461 -6.684 6.351 1.00 97.25 89 VAL A O 1
ATOM 646 N N . LEU A 1 90 ? -3.121 -5.070 4.827 1.00 96.94 90 LEU A N 1
ATOM 647 C CA . LEU A 1 90 ? -2.732 -5.905 3.695 1.00 96.94 90 LEU A CA 1
ATOM 648 C C . LEU A 1 90 ? -1.219 -5.759 3.446 1.00 96.94 90 LEU A C 1
ATOM 650 O O . LEU A 1 90 ? -0.798 -4.884 2.686 1.00 96.94 90 LEU A O 1
ATOM 654 N N . PRO A 1 91 ? -0.365 -6.570 4.095 1.00 95.12 91 PRO A N 1
ATOM 655 C CA . PRO A 1 91 ? 1.066 -6.565 3.836 1.00 95.12 91 PRO A CA 1
ATOM 656 C C . PRO A 1 91 ? 1.417 -7.476 2.654 1.00 95.12 91 PRO A C 1
ATOM 658 O O . PRO A 1 91 ? 0.790 -8.515 2.444 1.00 95.12 91 PRO A O 1
ATOM 661 N N . GLY A 1 92 ? 2.491 -7.164 1.933 1.00 85.31 92 GLY A N 1
ATOM 662 C CA . GLY A 1 92 ? 3.043 -8.082 0.939 1.00 85.31 92 GLY A CA 1
ATOM 663 C C . GLY A 1 92 ? 4.507 -7.810 0.609 1.00 85.31 92 GLY A C 1
ATOM 664 O O . GLY A 1 92 ? 4.941 -6.663 0.576 1.00 85.31 92 GLY A O 1
ATOM 665 N N . VAL A 1 93 ? 5.239 -8.879 0.300 1.00 80.44 93 VAL A N 1
ATOM 666 C CA . VAL A 1 93 ? 6.484 -8.866 -0.492 1.00 80.44 93 VAL A CA 1
ATOM 667 C C . VAL A 1 93 ? 6.424 -10.032 -1.489 1.00 80.44 93 VAL A C 1
ATOM 669 O O . VAL A 1 93 ? 5.515 -10.854 -1.397 1.00 80.44 93 VAL A O 1
ATOM 672 N N . GLY A 1 94 ? 7.372 -10.148 -2.417 1.00 87.56 94 GLY A N 1
ATOM 673 C CA . GLY A 1 94 ? 7.344 -11.194 -3.451 1.00 87.56 94 GLY A CA 1
ATOM 674 C C . GLY A 1 94 ? 6.558 -10.768 -4.694 1.00 87.56 94 GLY A C 1
ATOM 675 O O . GLY A 1 94 ? 6.410 -9.574 -4.931 1.00 87.56 94 GLY A O 1
ATOM 676 N N . ALA A 1 95 ? 6.093 -11.740 -5.484 1.00 92.19 95 ALA A N 1
ATOM 677 C CA . ALA A 1 95 ? 5.570 -11.494 -6.828 1.00 92.19 95 ALA A CA 1
ATOM 678 C C . ALA A 1 95 ? 4.058 -11.204 -6.873 1.00 92.19 95 ALA A C 1
ATOM 680 O O . ALA A 1 95 ? 3.251 -11.907 -6.253 1.00 92.19 95 ALA A O 1
ATOM 681 N N . PHE A 1 96 ? 3.672 -10.230 -7.697 1.00 95.69 96 PHE A N 1
ATOM 682 C CA . PHE A 1 96 ? 2.295 -9.794 -7.935 1.00 95.69 96 PHE A CA 1
ATOM 683 C C . PHE A 1 96 ? 1.358 -10.929 -8.348 1.00 95.69 96 PHE A C 1
ATOM 685 O O . PHE A 1 96 ? 0.299 -11.096 -7.740 1.00 95.69 96 PHE A O 1
ATOM 692 N N . GLY A 1 97 ? 1.759 -11.739 -9.333 1.00 95.38 97 GLY A N 1
ATOM 693 C CA . GLY A 1 97 ? 0.964 -12.866 -9.820 1.00 95.38 97 GLY A CA 1
ATOM 694 C C . GLY A 1 97 ? 0.604 -13.854 -8.713 1.00 95.38 97 GLY A C 1
ATOM 695 O O . GLY A 1 97 ? -0.573 -14.122 -8.487 1.00 95.38 97 GLY A O 1
ATOM 696 N N . GLN A 1 98 ? 1.612 -14.307 -7.962 1.00 93.75 98 GLN A N 1
ATOM 697 C CA . GLN A 1 98 ? 1.460 -15.286 -6.878 1.00 93.75 98 GLN A CA 1
ATOM 698 C C . GLN A 1 98 ? 0.587 -14.761 -5.730 1.00 93.75 98 GLN A C 1
ATOM 700 O O . GLN A 1 98 ? -0.245 -15.494 -5.195 1.00 93.75 98 GLN A O 1
ATOM 705 N N . ALA A 1 99 ? 0.741 -13.486 -5.355 1.00 93.06 99 ALA A N 1
ATOM 706 C CA . ALA A 1 99 ? -0.094 -12.884 -4.321 1.00 93.06 99 ALA A CA 1
ATOM 707 C C . ALA A 1 99 ? -1.557 -12.764 -4.772 1.00 93.06 99 ALA A C 1
ATOM 709 O O . ALA A 1 99 ? -2.461 -13.105 -4.008 1.00 93.06 99 ALA A O 1
ATOM 710 N N . MET A 1 100 ? -1.804 -12.322 -6.010 1.00 95.00 100 MET A N 1
ATOM 711 C CA . MET A 1 100 ? -3.158 -12.221 -6.558 1.00 95.00 100 MET A CA 1
ATOM 712 C C . MET A 1 100 ? -3.828 -13.587 -6.733 1.00 95.00 100 MET A C 1
ATOM 714 O O . MET A 1 100 ? -5.006 -13.721 -6.413 1.00 95.00 100 MET A O 1
ATOM 718 N N . GLU A 1 101 ? -3.100 -14.598 -7.204 1.00 94.19 101 GLU A N 1
ATOM 719 C CA . GLU A 1 101 ? -3.578 -15.980 -7.324 1.00 94.19 101 GLU A CA 1
ATOM 720 C C . GLU A 1 101 ? -3.943 -16.558 -5.952 1.00 94.19 101 GLU A C 1
ATOM 722 O O . GLU A 1 101 ? -5.110 -16.863 -5.708 1.00 94.19 101 GLU A O 1
ATOM 727 N N . GLY A 1 102 ? -3.008 -16.564 -4.997 1.00 92.75 102 GLY A N 1
ATOM 728 C CA . GLY A 1 102 ? -3.265 -17.097 -3.658 1.00 92.75 102 GLY A CA 1
ATOM 729 C C . GLY A 1 102 ? -4.383 -16.361 -2.904 1.00 92.75 102 GLY A C 1
ATOM 730 O O . GLY A 1 102 ? -5.139 -16.979 -2.153 1.00 92.75 102 GLY A O 1
ATOM 731 N N . MET A 1 103 ? -4.540 -15.045 -3.091 1.00 93.81 103 MET A N 1
ATOM 732 C CA . MET A 1 103 ? -5.681 -14.315 -2.520 1.00 93.81 103 MET A CA 1
ATOM 733 C C . MET A 1 103 ? -7.012 -14.672 -3.198 1.00 93.81 103 MET A C 1
ATOM 735 O O . MET A 1 103 ? -8.033 -14.689 -2.509 1.00 93.81 103 MET A O 1
ATOM 739 N N . ARG A 1 104 ? -7.031 -14.974 -4.506 1.00 94.44 104 ARG A N 1
ATOM 740 C CA . ARG A 1 104 ? -8.236 -15.453 -5.213 1.00 94.44 104 ARG A CA 1
ATOM 741 C C . ARG A 1 104 ? -8.648 -16.841 -4.747 1.00 94.44 104 ARG A C 1
ATOM 743 O O . ARG A 1 104 ? -9.812 -17.027 -4.416 1.00 94.44 104 ARG A O 1
ATOM 750 N N . GLU A 1 105 ? -7.708 -17.779 -4.644 1.00 94.19 105 GLU A N 1
ATOM 751 C CA . GLU A 1 105 ? -7.964 -19.145 -4.155 1.00 94.19 105 GLU A CA 1
ATOM 752 C C . GLU A 1 105 ? -8.602 -19.159 -2.759 1.00 94.19 105 GLU A C 1
ATOM 754 O O . GLU A 1 105 ? -9.451 -19.996 -2.458 1.00 94.19 105 GLU A O 1
ATOM 759 N N . ARG A 1 106 ? -8.220 -18.202 -1.903 1.00 93.94 106 ARG A N 1
ATOM 760 C CA . ARG A 1 106 ? -8.782 -18.031 -0.555 1.00 93.94 106 ARG A CA 1
ATOM 761 C C . ARG A 1 106 ? -10.060 -17.182 -0.512 1.00 93.94 106 ARG A C 1
ATOM 763 O O . ARG A 1 106 ? -10.596 -16.984 0.572 1.00 93.94 106 ARG A O 1
ATOM 770 N N . GLY A 1 107 ? -10.542 -16.661 -1.643 1.00 94.06 107 GLY A N 1
ATOM 771 C CA . GLY A 1 107 ? -11.702 -15.759 -1.724 1.00 94.06 107 GLY A CA 1
ATOM 772 C C . GLY A 1 107 ? -11.473 -14.361 -1.129 1.00 94.06 107 GLY A C 1
ATOM 773 O O . GLY A 1 107 ? -12.418 -13.595 -0.960 1.00 94.06 107 GLY A O 1
ATOM 774 N N . LEU A 1 108 ? -10.228 -14.007 -0.793 1.00 94.81 108 LEU A N 1
ATOM 775 C CA . LEU A 1 108 ? -9.890 -12.759 -0.102 1.00 94.81 108 LEU A CA 1
ATOM 776 C C . LEU A 1 108 ? -10.005 -11.526 -1.004 1.00 94.81 108 LEU A C 1
ATOM 778 O O . LEU A 1 108 ? -10.264 -10.442 -0.491 1.00 94.81 108 LEU A O 1
ATOM 782 N N . VAL A 1 109 ? -9.822 -11.669 -2.323 1.00 95.38 109 VAL A N 1
ATOM 783 C CA . VAL A 1 109 ? -9.853 -10.531 -3.262 1.00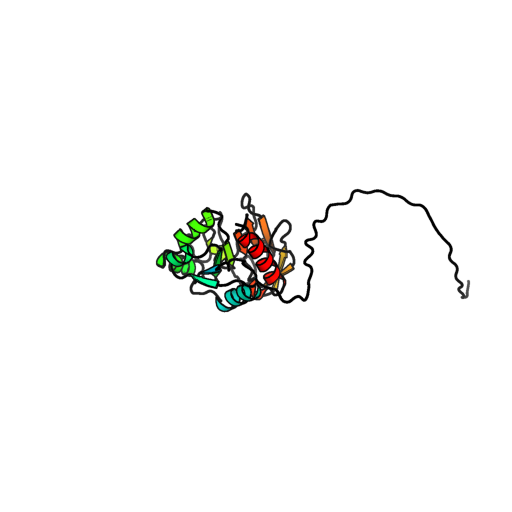 95.38 109 VAL A CA 1
ATOM 784 C C . VAL A 1 109 ? -11.179 -9.776 -3.192 1.00 95.38 109 VAL A C 1
ATOM 786 O O . VAL A 1 109 ? -11.163 -8.564 -3.004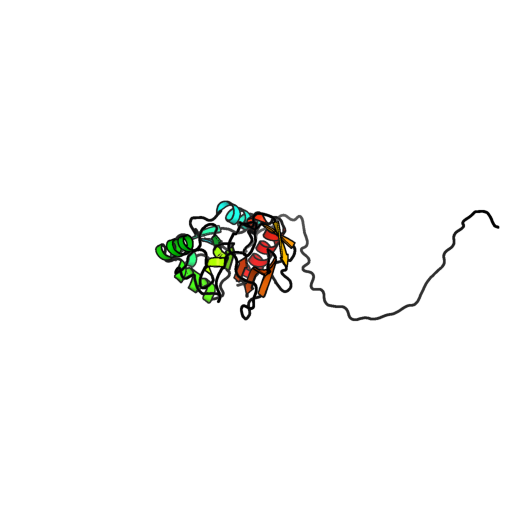 1.00 95.38 109 VAL A O 1
ATOM 789 N N . ASP A 1 110 ? -12.316 -10.463 -3.287 1.00 94.75 110 ASP A N 1
ATOM 790 C CA . ASP A 1 110 ? -13.619 -9.789 -3.330 1.00 94.75 110 ASP A CA 1
ATOM 791 C C . ASP A 1 110 ? -13.999 -9.188 -1.970 1.00 94.75 110 ASP A C 1
ATOM 793 O O . ASP A 1 110 ? -14.518 -8.074 -1.904 1.00 94.75 110 ASP A O 1
ATOM 797 N N . ALA A 1 111 ? -13.649 -9.868 -0.873 1.00 94.69 111 ALA A N 1
ATOM 798 C CA . ALA A 1 111 ? -13.854 -9.361 0.482 1.00 94.69 111 ALA A CA 1
ATOM 799 C C . ALA A 1 111 ? -12.998 -8.114 0.780 1.00 94.69 111 ALA A C 1
ATOM 801 O O . ALA A 1 111 ? -13.486 -7.152 1.376 1.00 94.69 111 ALA A O 1
ATOM 802 N N . LEU A 1 112 ? -11.742 -8.087 0.319 1.00 96.00 112 LEU A N 1
ATOM 803 C CA . LEU A 1 112 ? -10.882 -6.905 0.408 1.00 96.00 112 LEU A CA 1
ATOM 804 C C . LEU A 1 112 ? -11.396 -5.778 -0.491 1.00 96.00 112 LEU A C 1
ATOM 806 O O . LEU A 1 112 ? -11.496 -4.644 -0.027 1.00 96.00 112 LEU A O 1
ATOM 810 N N . ARG A 1 113 ? -11.786 -6.068 -1.740 1.00 96.56 113 ARG A N 1
ATOM 811 C CA . ARG A 1 113 ? -12.390 -5.070 -2.640 1.00 96.56 113 ARG A CA 1
ATOM 812 C C . ARG A 1 113 ? -13.622 -4.423 -2.020 1.00 96.56 113 ARG A C 1
ATOM 814 O O . ARG A 1 113 ? -13.726 -3.201 -2.077 1.00 96.56 113 ARG A O 1
ATOM 821 N N . LEU A 1 114 ? -14.499 -5.208 -1.391 1.00 94.88 114 LEU A N 1
ATOM 822 C CA . LEU A 1 114 ? -15.651 -4.687 -0.658 1.00 94.88 114 LEU A CA 1
ATOM 823 C C . LEU A 1 114 ? -15.202 -3.746 0.471 1.00 94.88 114 LEU A C 1
ATOM 825 O O . LEU A 1 114 ? -15.585 -2.577 0.457 1.00 94.88 114 LEU A O 1
ATOM 829 N N . HIS A 1 115 ? -14.311 -4.201 1.361 1.00 95.38 115 HIS A N 1
ATOM 830 C CA . HIS A 1 115 ? -13.801 -3.404 2.489 1.00 95.38 115 HIS A CA 1
ATOM 831 C C . HIS A 1 115 ? -13.180 -2.068 2.047 1.00 95.38 115 HIS A C 1
ATOM 833 O O . HIS A 1 115 ? -13.471 -1.023 2.629 1.00 95.38 115 HIS A O 1
ATOM 839 N N . PHE A 1 116 ? -12.369 -2.077 0.983 1.00 95.81 116 PHE A N 1
ATOM 840 C CA . PHE A 1 116 ? -11.813 -0.853 0.401 1.00 95.81 116 PHE A CA 1
ATOM 841 C C . PHE A 1 116 ? -12.892 0.025 -0.263 1.00 95.81 116 PHE A C 1
ATOM 843 O O . PHE A 1 116 ? -12.867 1.244 -0.097 1.00 95.81 116 PHE A O 1
ATOM 850 N N . SER A 1 117 ? -13.862 -0.554 -0.976 1.00 94.38 117 SER A N 1
ATOM 851 C CA . SER A 1 117 ? -14.936 0.214 -1.630 1.00 94.38 117 SER A CA 1
ATOM 852 C C . SER A 1 117 ? -15.884 0.907 -0.644 1.00 94.38 117 SER A C 1
ATOM 854 O O . SER A 1 117 ? -16.365 2.001 -0.926 1.00 94.38 117 SER A O 1
ATOM 856 N N . GLU A 1 118 ? -16.088 0.327 0.542 1.00 93.94 118 GLU A N 1
ATOM 857 C CA . GLU A 1 118 ? -16.900 0.893 1.628 1.00 93.94 118 GLU A CA 1
ATOM 858 C C . GLU A 1 118 ? -16.189 2.023 2.399 1.00 93.94 118 GLU A C 1
ATOM 860 O O . GLU A 1 118 ? -16.735 2.548 3.367 1.00 93.94 118 GLU A O 1
ATOM 865 N N . GLY A 1 119 ? -14.959 2.393 2.021 1.00 93.75 119 GLY A N 1
ATOM 866 C CA . GLY A 1 119 ? -14.191 3.439 2.705 1.00 93.75 119 GLY A CA 1
ATOM 867 C C . GLY A 1 119 ? -13.654 3.034 4.085 1.00 93.75 119 GLY A C 1
ATOM 868 O O . GLY A 1 119 ? -13.110 3.882 4.794 1.00 93.75 119 GLY A O 1
ATOM 869 N N . LYS A 1 120 ? -13.779 1.756 4.477 1.00 94.94 120 LYS A N 1
ATOM 870 C CA . LYS A 1 120 ? -13.356 1.267 5.798 1.00 94.94 120 LYS A CA 1
ATOM 871 C C . LYS A 1 120 ? -11.844 1.442 6.001 1.00 94.94 120 LYS A C 1
ATOM 873 O O . LYS A 1 120 ? -11.092 1.375 5.020 1.00 94.94 120 LYS A O 1
ATOM 878 N N . PRO A 1 121 ? -11.374 1.621 7.254 1.00 96.75 121 PRO A N 1
ATOM 879 C CA . PRO A 1 121 ? -9.957 1.789 7.543 1.00 96.75 121 PRO A CA 1
ATOM 880 C C . PRO A 1 121 ? -9.108 0.626 7.027 1.00 96.75 121 PRO A C 1
ATOM 882 O O . PRO A 1 121 ? -9.359 -0.546 7.337 1.00 96.75 121 PRO A O 1
ATOM 885 N N . ALA A 1 122 ? -8.085 0.959 6.245 1.00 97.81 122 ALA A N 1
ATOM 886 C CA . ALA A 1 122 ? -7.212 -0.024 5.625 1.00 97.81 122 ALA A CA 1
ATOM 887 C C . ALA A 1 122 ? -5.788 0.515 5.437 1.00 97.81 122 ALA A C 1
ATOM 889 O O . ALA A 1 122 ? -5.603 1.682 5.090 1.00 97.81 122 ALA A O 1
ATOM 890 N N . LEU A 1 123 ? -4.793 -0.349 5.636 1.00 98.31 123 LEU A N 1
ATOM 891 C CA . LEU A 1 123 ? -3.384 -0.079 5.354 1.00 98.31 123 LEU A CA 1
ATOM 892 C C . LEU A 1 123 ? -2.822 -1.136 4.400 1.00 98.31 123 LEU A C 1
ATOM 894 O O . LEU A 1 123 ? -2.826 -2.317 4.732 1.00 98.31 123 LEU A O 1
ATOM 898 N N . ALA A 1 124 ? -2.273 -0.732 3.259 1.00 98.19 124 ALA A N 1
ATOM 899 C CA . ALA A 1 124 ? -1.646 -1.639 2.299 1.00 98.19 124 ALA A CA 1
ATOM 900 C C . ALA A 1 124 ? -0.135 -1.367 2.159 1.00 98.19 124 ALA A C 1
ATOM 902 O O . ALA A 1 124 ? 0.267 -0.228 1.937 1.00 98.19 124 ALA A O 1
ATOM 903 N N . ILE A 1 125 ? 0.717 -2.391 2.301 1.00 98.06 125 ILE A N 1
ATOM 904 C CA . ILE A 1 125 ? 2.183 -2.222 2.409 1.00 98.06 125 ILE A CA 1
ATOM 905 C C . ILE A 1 125 ? 2.916 -2.963 1.286 1.00 98.06 125 ILE A C 1
ATOM 907 O O . ILE A 1 125 ? 2.729 -4.170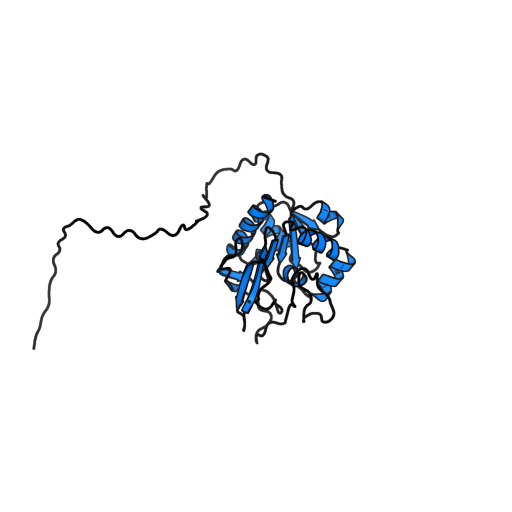 1.113 1.00 98.06 125 ILE A O 1
ATOM 911 N N . CYS A 1 126 ? 3.796 -2.246 0.584 1.00 96.88 126 CYS A N 1
ATOM 912 C CA . CYS A 1 126 ? 4.665 -2.713 -0.497 1.00 96.88 126 CYS A CA 1
ATOM 913 C C . CYS A 1 126 ? 3.879 -3.456 -1.589 1.00 96.88 126 CYS A C 1
ATOM 915 O O . CYS A 1 126 ? 3.094 -2.821 -2.296 1.00 96.88 126 CYS A O 1
ATOM 917 N N . LEU A 1 127 ? 4.003 -4.781 -1.716 1.00 96.50 127 LEU A N 1
ATOM 918 C CA . LEU A 1 127 ? 3.197 -5.535 -2.685 1.00 96.50 127 LEU A CA 1
ATOM 919 C C . LEU A 1 127 ? 1.692 -5.413 -2.386 1.00 96.50 127 LEU A C 1
ATOM 921 O O . LEU A 1 127 ? 0.884 -5.395 -3.308 1.00 96.50 127 LEU A O 1
ATOM 925 N N . GLY A 1 128 ? 1.312 -5.249 -1.115 1.00 97.06 128 GLY A N 1
ATOM 926 C CA . GLY A 1 128 ? -0.066 -4.974 -0.710 1.00 97.06 128 GLY A CA 1
ATOM 927 C C . GLY A 1 128 ? -0.630 -3.686 -1.317 1.00 97.06 128 GLY A C 1
ATOM 928 O O . GLY A 1 128 ? -1.795 -3.660 -1.699 1.00 97.06 128 GLY A O 1
ATOM 929 N N . MET A 1 129 ? 0.188 -2.633 -1.458 1.00 98.06 129 MET A N 1
ATOM 930 C CA . MET A 1 129 ? -0.203 -1.422 -2.192 1.00 98.06 129 MET A CA 1
ATOM 931 C C . MET A 1 129 ? -0.342 -1.722 -3.687 1.00 98.06 129 MET A C 1
ATOM 933 O O . MET A 1 129 ? -1.321 -1.322 -4.307 1.00 98.06 129 MET A O 1
ATOM 937 N N . GLN A 1 130 ? 0.632 -2.428 -4.265 1.00 98.19 130 GLN A N 1
ATOM 938 C CA . GLN A 1 130 ? 0.685 -2.724 -5.699 1.00 98.19 130 GLN A CA 1
ATOM 939 C C . GLN A 1 130 ? -0.554 -3.487 -6.187 1.00 98.19 130 GLN A C 1
ATOM 941 O O . GLN A 1 130 ? -1.119 -3.133 -7.217 1.00 98.19 130 GLN A O 1
ATOM 946 N N . VAL A 1 131 ? -1.042 -4.472 -5.428 1.00 97.31 131 VAL A N 1
ATOM 947 C CA . VAL A 1 131 ? -2.244 -5.247 -5.792 1.00 97.31 131 VAL A CA 1
ATOM 948 C C . VAL A 1 131 ? -3.550 -4.441 -5.793 1.00 97.31 131 VAL A C 1
ATOM 950 O O . VAL A 1 131 ? -4.541 -4.936 -6.323 1.00 97.31 131 VAL A O 1
ATOM 953 N N . LEU A 1 132 ? -3.586 -3.213 -5.256 1.00 98.19 132 LEU A N 1
ATOM 954 C CA . LEU A 1 132 ? -4.755 -2.321 -5.365 1.00 98.19 132 LEU A CA 1
ATOM 955 C C . LEU A 1 132 ? -4.980 -1.814 -6.801 1.00 98.19 132 LEU A C 1
ATOM 957 O O . LEU A 1 132 ? -6.101 -1.439 -7.144 1.00 98.19 132 LEU A O 1
ATOM 961 N N . PHE A 1 133 ? -3.931 -1.806 -7.625 1.00 98.50 133 PHE A N 1
ATOM 962 C CA . PHE A 1 133 ? -3.940 -1.293 -8.994 1.00 98.50 133 PHE A CA 1
ATOM 963 C C . PHE A 1 133 ? -4.497 -2.322 -9.995 1.00 98.50 133 PHE A C 1
ATOM 965 O O . PHE A 1 133 ? -4.904 -3.427 -9.620 1.00 98.50 133 PHE A O 1
ATOM 972 N N . GLU A 1 134 ? -4.580 -1.960 -11.276 1.00 98.31 134 GLU A N 1
ATOM 973 C CA . GLU A 1 134 ? -5.239 -2.781 -12.303 1.00 98.31 134 GLU A CA 1
ATOM 974 C C . GLU A 1 134 ? -4.363 -3.944 -12.789 1.00 98.31 134 GLU A C 1
ATOM 976 O O . GLU A 1 134 ? -4.877 -5.025 -13.077 1.00 98.31 134 GLU A O 1
ATOM 981 N N . SER A 1 135 ? -3.044 -3.748 -12.873 1.00 98.25 135 SER A N 1
ATOM 982 C CA . SER A 1 135 ? -2.088 -4.741 -13.390 1.00 98.25 135 SER A CA 1
ATOM 983 C C . SER A 1 135 ? -0.650 -4.473 -12.923 1.00 98.25 135 SER A C 1
ATOM 985 O O . SER A 1 135 ? -0.375 -3.448 -12.296 1.00 98.25 135 SER A O 1
ATOM 987 N N . SER A 1 136 ? 0.265 -5.401 -13.224 1.00 98.50 136 SER A N 1
ATOM 988 C CA . SER A 1 136 ? 1.708 -5.235 -13.020 1.00 98.50 136 SER A CA 1
ATOM 989 C C . SER A 1 136 ? 2.507 -5.829 -14.180 1.00 98.50 136 SER A C 1
ATOM 991 O O . SER A 1 136 ? 2.243 -6.955 -14.607 1.00 98.50 136 SER A O 1
ATOM 993 N N . GLU A 1 137 ? 3.537 -5.118 -14.641 1.00 98.38 137 GLU A N 1
ATOM 994 C CA . GLU A 1 137 ? 4.531 -5.633 -15.599 1.00 98.38 137 GLU A CA 1
ATOM 995 C C . GLU A 1 137 ? 5.303 -6.857 -15.072 1.00 98.38 137 GLU A C 1
ATOM 997 O O . GLU A 1 137 ? 5.857 -7.620 -15.860 1.00 98.38 137 GLU A O 1
ATOM 1002 N N . GLU A 1 138 ? 5.325 -7.082 -13.753 1.00 97.00 138 GLU A N 1
ATOM 1003 C CA . GLU A 1 138 ? 5.918 -8.280 -13.141 1.00 97.00 138 GLU A CA 1
ATOM 1004 C C . GLU A 1 138 ? 5.156 -9.564 -13.499 1.00 97.00 138 GLU A C 1
ATOM 1006 O O . GLU A 1 138 ? 5.705 -10.664 -13.447 1.00 97.00 138 GLU A O 1
ATOM 1011 N N . SER A 1 139 ? 3.866 -9.459 -13.819 1.00 96.88 139 SER A N 1
ATOM 1012 C CA . SER A 1 139 ? 3.006 -10.615 -14.084 1.00 96.88 139 SER A CA 1
ATOM 1013 C C . SER A 1 139 ? 1.998 -10.297 -15.194 1.00 96.88 139 SER A C 1
ATOM 1015 O O . SER A 1 139 ? 0.807 -10.130 -14.915 1.00 96.88 139 SER A O 1
ATOM 1017 N N . PRO A 1 140 ? 2.457 -10.203 -16.460 1.00 96.25 140 PRO A N 1
ATOM 1018 C CA . PRO A 1 140 ? 1.602 -9.875 -17.596 1.00 96.25 140 PRO A CA 1
ATOM 1019 C C . PRO A 1 140 ? 0.385 -10.801 -17.693 1.00 96.25 140 PRO A C 1
ATOM 1021 O O . PRO A 1 140 ? 0.500 -12.017 -17.566 1.00 96.25 140 PRO A O 1
ATOM 1024 N N . GLY A 1 141 ? -0.793 -10.214 -17.912 1.00 95.94 141 GLY A N 1
ATOM 1025 C CA . GLY A 1 141 ? -2.069 -10.937 -17.953 1.00 95.94 141 GLY A CA 1
ATOM 1026 C C . GLY A 1 141 ? -2.721 -11.187 -16.587 1.00 95.94 141 GLY A C 1
ATOM 1027 O O . GLY A 1 141 ? -3.911 -11.496 -16.548 1.00 95.94 141 GLY A O 1
ATOM 1028 N N . VAL A 1 142 ? -2.017 -10.994 -15.463 1.00 97.38 142 VAL A N 1
ATOM 1029 C CA . VAL A 1 142 ? -2.645 -11.052 -14.135 1.00 97.38 142 VAL A CA 1
ATOM 1030 C C . VAL A 1 142 ? -3.273 -9.702 -13.793 1.00 97.38 142 VAL A C 1
ATOM 1032 O O . VAL A 1 142 ? -2.587 -8.699 -13.607 1.00 97.38 142 VAL A O 1
ATOM 1035 N N . VAL A 1 143 ? -4.598 -9.696 -13.662 1.00 97.44 143 VAL A N 1
ATOM 1036 C CA . VAL A 1 143 ? -5.360 -8.540 -13.167 1.00 97.44 143 VAL A CA 1
ATOM 1037 C C . VAL A 1 143 ? -5.125 -8.381 -11.659 1.00 97.44 143 VAL A C 1
ATOM 1039 O O . VAL A 1 143 ? -5.105 -9.381 -10.932 1.00 97.44 143 VAL A O 1
ATOM 1042 N N . GLY A 1 144 ? -4.979 -7.147 -11.178 1.00 97.38 144 GLY A N 1
ATOM 1043 C CA . GLY A 1 144 ? -4.958 -6.802 -9.753 1.00 97.38 144 GLY A CA 1
ATOM 1044 C C . GLY A 1 144 ? -6.360 -6.736 -9.135 1.00 97.38 144 GLY A C 1
ATOM 1045 O O . GLY A 1 144 ? -7.293 -7.401 -9.596 1.00 97.38 144 GLY A O 1
ATOM 1046 N N . MET A 1 145 ? -6.525 -5.935 -8.081 1.00 97.62 145 MET A N 1
ATOM 1047 C CA . MET A 1 145 ? -7.841 -5.623 -7.514 1.00 97.62 145 MET A CA 1
ATOM 1048 C C . MET A 1 145 ? -8.563 -4.495 -8.257 1.00 97.62 145 MET A C 1
ATOM 1050 O O . MET A 1 145 ? -9.781 -4.413 -8.131 1.00 97.62 145 MET A O 1
ATOM 1054 N N . GLY A 1 146 ? -7.869 -3.644 -9.024 1.00 96.81 146 GLY A N 1
ATOM 1055 C CA . GLY A 1 146 ? -8.503 -2.567 -9.800 1.00 96.81 146 GLY A CA 1
ATOM 1056 C C . GLY A 1 146 ? -9.362 -1.624 -8.946 1.00 96.81 146 GLY A C 1
ATOM 1057 O O . GLY A 1 146 ? -10.483 -1.288 -9.321 1.00 96.81 146 GLY A O 1
ATOM 1058 N N . LEU A 1 147 ? -8.866 -1.274 -7.756 1.00 97.31 147 LEU A N 1
ATOM 1059 C CA . LEU A 1 147 ? -9.435 -0.259 -6.860 1.00 97.31 1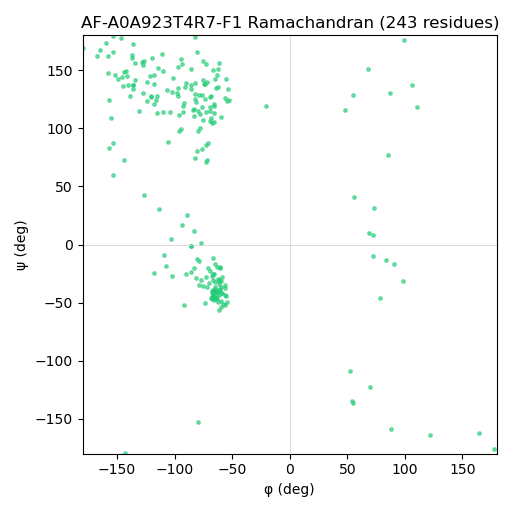47 LEU A CA 1
ATOM 1060 C C . LEU A 1 147 ? -8.856 1.134 -7.151 1.00 97.31 147 LEU A C 1
ATOM 1062 O O . LEU A 1 147 ? -9.495 2.144 -6.863 1.00 97.31 147 LEU A O 1
ATOM 1066 N N . LEU A 1 148 ? -7.649 1.171 -7.720 1.00 97.88 148 LEU A N 1
ATOM 1067 C CA . LEU A 1 148 ? -6.954 2.360 -8.200 1.00 97.88 148 LEU A CA 1
ATOM 1068 C C . LEU A 1 148 ? -6.594 2.162 -9.683 1.00 97.88 148 LEU A C 1
ATOM 1070 O O . LEU A 1 148 ? -6.193 1.054 -10.046 1.00 97.88 148 LEU A O 1
ATOM 1074 N N . PRO A 1 149 ? -6.724 3.193 -10.537 1.00 97.12 149 PRO A N 1
ATOM 1075 C CA . PRO A 1 149 ? -6.388 3.091 -11.954 1.00 97.12 149 PRO A CA 1
ATOM 1076 C C . PRO A 1 149 ? -4.872 3.025 -12.173 1.00 97.12 149 PRO A C 1
ATOM 1078 O O . PRO A 1 149 ? -4.093 3.560 -11.382 1.00 97.12 149 PRO A O 1
ATOM 1081 N N . GLY A 1 150 ? -4.453 2.435 -13.289 1.00 96.50 150 GLY A N 1
ATOM 1082 C CA . GLY A 1 150 ? -3.060 2.357 -13.715 1.00 96.50 150 GLY A CA 1
ATOM 1083 C C . GLY A 1 150 ? -2.378 1.026 -13.396 1.00 96.50 150 GLY A C 1
ATOM 1084 O O . GLY A 1 150 ? -2.938 0.117 -12.780 1.00 96.50 150 GLY A O 1
ATOM 1085 N N . SER A 1 151 ? -1.129 0.919 -13.851 1.00 97.44 151 SER A N 1
ATOM 1086 C CA . SER A 1 151 ? -0.309 -0.289 -13.748 1.00 97.44 151 SER A CA 1
ATOM 1087 C C . SER A 1 151 ? 0.944 -0.053 -12.911 1.00 97.44 151 SER A C 1
ATOM 1089 O O . SER A 1 151 ? 1.551 1.022 -12.943 1.00 97.44 151 SER A O 1
ATOM 1091 N N . VAL A 1 152 ? 1.347 -1.086 -12.179 1.00 98.56 152 VAL A N 1
ATOM 1092 C CA . VAL A 1 152 ? 2.663 -1.171 -11.550 1.00 98.56 152 VAL A CA 1
ATOM 1093 C C . VAL A 1 152 ? 3.679 -1.510 -12.642 1.00 98.56 152 VAL A C 1
ATOM 1095 O O . VAL A 1 152 ? 3.510 -2.481 -13.377 1.00 98.56 152 VAL A O 1
ATOM 1098 N N . VAL A 1 153 ? 4.757 -0.739 -12.745 1.00 98.50 153 VAL A N 1
ATOM 1099 C CA . VAL A 1 153 ? 5.776 -0.933 -13.788 1.00 98.50 153 VAL A CA 1
ATOM 1100 C C . VAL A 1 153 ? 7.137 -1.226 -13.181 1.00 98.50 153 VAL A C 1
ATOM 1102 O O . VAL A 1 153 ? 7.384 -0.939 -12.004 1.00 98.50 153 VAL A O 1
ATOM 1105 N N . ARG A 1 154 ? 8.043 -1.802 -13.970 1.00 98.06 154 ARG A N 1
ATOM 1106 C CA . ARG A 1 154 ? 9.441 -1.955 -13.572 1.00 98.06 154 ARG A CA 1
ATOM 1107 C C . ARG A 1 154 ? 10.044 -0.570 -13.367 1.00 98.06 154 ARG A C 1
ATOM 1109 O O . ARG A 1 154 ? 9.845 0.332 -14.180 1.00 98.06 154 ARG A O 1
ATOM 1116 N N . ILE A 1 155 ? 10.795 -0.399 -12.284 1.00 97.81 155 ILE A N 1
ATOM 1117 C CA . ILE A 1 155 ? 11.492 0.862 -12.053 1.00 97.81 155 ILE A CA 1
ATOM 1118 C C . ILE A 1 155 ? 12.602 1.030 -13.096 1.00 97.81 155 ILE A C 1
ATOM 1120 O O . ILE A 1 155 ? 13.451 0.160 -13.265 1.00 97.81 155 ILE A O 1
ATOM 1124 N N . ASP A 1 156 ? 12.600 2.171 -13.775 1.00 94.38 156 ASP A N 1
ATOM 1125 C CA . ASP A 1 156 ? 13.662 2.614 -14.675 1.00 94.38 156 ASP A CA 1
ATOM 1126 C C . ASP A 1 156 ? 14.904 3.054 -13.876 1.00 94.38 156 ASP A C 1
ATOM 1128 O O . ASP A 1 156 ? 15.053 4.214 -13.489 1.00 94.38 156 ASP A O 1
ATOM 1132 N N . SER A 1 157 ? 15.757 2.084 -13.538 1.00 94.56 157 SER A N 1
ATOM 1133 C CA . SER A 1 157 ? 17.043 2.281 -12.862 1.00 94.56 157 SER A CA 1
ATOM 1134 C C . SER A 1 157 ? 18.023 1.167 -13.233 1.00 94.56 157 SER A C 1
ATOM 1136 O O . SER A 1 157 ? 17.645 0.005 -13.384 1.00 94.56 157 SER A O 1
ATOM 1138 N N . ALA A 1 158 ? 19.310 1.512 -13.322 1.00 92.12 158 ALA A N 1
ATOM 1139 C CA . ALA A 1 158 ? 20.389 0.556 -13.577 1.00 92.12 158 ALA A CA 1
ATOM 1140 C C . ALA A 1 158 ? 20.681 -0.377 -12.383 1.00 92.12 158 ALA A C 1
ATOM 1142 O O . ALA A 1 158 ? 21.284 -1.434 -12.566 1.00 92.12 158 ALA A O 1
ATOM 1143 N N . ILE A 1 159 ? 20.274 0.002 -11.166 1.00 95.12 159 ILE A N 1
ATOM 1144 C CA . ILE A 1 159 ? 20.487 -0.776 -9.939 1.00 95.12 159 ILE A CA 1
ATOM 1145 C C . ILE A 1 159 ? 19.120 -1.208 -9.415 1.00 95.12 159 ILE A C 1
ATOM 1147 O O . ILE A 1 159 ? 18.322 -0.367 -9.011 1.00 95.12 159 ILE A O 1
ATOM 1151 N N . LEU A 1 160 ? 18.842 -2.513 -9.438 1.00 96.12 160 LEU A N 1
ATOM 1152 C CA . LEU A 1 160 ? 17.584 -3.099 -8.971 1.00 96.12 160 LEU A CA 1
ATOM 1153 C C . LEU A 1 160 ? 17.838 -4.445 -8.268 1.00 96.12 160 LEU A C 1
ATOM 1155 O O . LEU A 1 160 ? 18.748 -5.165 -8.687 1.00 96.12 160 LEU A O 1
ATOM 1159 N N . PRO A 1 161 ? 17.019 -4.837 -7.272 1.00 96.00 161 PRO A N 1
ATOM 1160 C CA . PRO A 1 161 ? 15.955 -4.049 -6.633 1.00 96.00 161 PRO A CA 1
ATOM 1161 C C . PRO A 1 161 ? 16.471 -2.781 -5.935 1.00 96.00 161 PRO A C 1
ATOM 1163 O O . PRO A 1 161 ? 17.624 -2.714 -5.511 1.00 96.00 161 PRO A O 1
ATOM 1166 N N . GLN A 1 162 ? 15.598 -1.786 -5.771 1.00 97.12 162 GLN A N 1
ATOM 1167 C CA . GLN A 1 162 ? 15.830 -0.682 -4.845 1.00 97.12 162 GLN A CA 1
ATOM 1168 C C . GLN A 1 162 ? 15.790 -1.249 -3.420 1.00 97.12 162 GLN A C 1
ATOM 1170 O O . GLN A 1 162 ? 14.716 -1.561 -2.906 1.00 97.12 162 GLN A O 1
ATOM 1175 N N . ILE A 1 163 ? 16.958 -1.393 -2.791 1.00 97.12 163 ILE A N 1
ATOM 1176 C CA . ILE A 1 163 ? 17.111 -1.853 -1.405 1.00 97.12 163 ILE A CA 1
ATOM 1177 C C . ILE A 1 163 ? 17.724 -0.731 -0.570 1.00 97.12 163 ILE A C 1
ATOM 1179 O O . ILE A 1 163 ? 18.827 -0.270 -0.864 1.00 97.12 163 ILE A O 1
ATOM 1183 N N . GLY A 1 164 ? 17.052 -0.336 0.511 1.00 97.19 164 GLY A N 1
ATOM 1184 C CA . GLY A 1 164 ? 17.593 0.599 1.497 1.00 97.19 164 GLY A CA 1
ATOM 1185 C C . GLY A 1 164 ? 16.753 1.855 1.694 1.00 97.19 164 GLY A C 1
ATOM 1186 O O . GLY A 1 164 ? 15.578 1.918 1.340 1.00 97.19 164 GLY A O 1
ATOM 1187 N N . TRP A 1 165 ? 17.363 2.860 2.317 1.00 98.38 165 TRP A N 1
ATOM 1188 C CA . TRP A 1 165 ? 16.685 4.102 2.676 1.00 98.38 165 TRP A CA 1
ATOM 1189 C C . TRP A 1 165 ? 16.634 5.062 1.486 1.00 98.38 165 TRP A C 1
ATOM 1191 O O . TRP A 1 165 ? 17.678 5.420 0.946 1.00 98.38 165 TRP A O 1
ATOM 1201 N N . ASN A 1 166 ? 15.438 5.519 1.116 1.00 98.38 166 ASN A N 1
ATOM 1202 C CA . ASN A 1 166 ? 15.242 6.574 0.120 1.00 98.38 166 ASN A CA 1
ATOM 1203 C C . ASN A 1 166 ? 14.351 7.688 0.694 1.00 98.38 166 ASN A C 1
ATOM 1205 O O . ASN A 1 166 ? 13.576 7.462 1.631 1.00 98.38 166 ASN A O 1
ATOM 1209 N N . ARG A 1 167 ? 14.493 8.907 0.171 1.00 98.38 167 ARG A N 1
ATOM 1210 C CA . ARG A 1 167 ? 13.720 10.070 0.602 1.00 98.38 167 ARG A CA 1
ATOM 1211 C C . ARG A 1 167 ? 12.328 10.037 -0.026 1.00 98.38 167 ARG A C 1
ATOM 1213 O O . ARG A 1 167 ? 12.196 9.956 -1.242 1.00 98.38 167 ARG A O 1
ATOM 1220 N N . ILE A 1 168 ? 11.310 10.182 0.813 1.00 98.38 168 ILE A N 1
ATOM 1221 C CA . ILE A 1 168 ? 9.929 10.424 0.400 1.00 98.38 168 ILE A CA 1
ATOM 1222 C C . ILE A 1 168 ? 9.591 11.908 0.557 1.00 98.38 168 ILE A C 1
ATOM 1224 O O . ILE A 1 168 ? 10.019 12.558 1.519 1.00 98.38 168 ILE A O 1
ATOM 1228 N N . ASP A 1 169 ? 8.801 12.437 -0.370 1.00 98.44 169 ASP A N 1
ATOM 1229 C CA . ASP A 1 169 ? 8.095 13.703 -0.220 1.00 98.44 169 ASP A CA 1
ATOM 1230 C C . ASP A 1 169 ? 6.595 13.438 -0.086 1.00 98.44 169 ASP A C 1
ATOM 1232 O O . ASP A 1 169 ? 5.950 12.955 -1.013 1.00 98.44 169 ASP A O 1
ATOM 1236 N N . ALA A 1 170 ? 6.053 13.741 1.090 1.00 97.94 170 ALA A N 1
ATOM 1237 C CA . ALA A 1 170 ? 4.650 13.578 1.445 1.00 97.94 170 ALA A CA 1
ATOM 1238 C C . ALA A 1 170 ? 3.959 14.931 1.689 1.00 97.94 170 ALA A C 1
ATOM 1240 O O . ALA A 1 170 ? 3.052 15.044 2.519 1.00 97.94 170 ALA A O 1
ATOM 1241 N N . THR A 1 171 ? 4.402 15.986 1.001 1.00 96.38 171 THR A N 1
ATOM 1242 C CA . THR A 1 171 ? 3.757 17.305 1.040 1.00 96.38 171 THR A CA 1
ATOM 1243 C C . THR A 1 171 ? 2.258 17.185 0.724 1.00 96.38 171 THR A C 1
ATOM 1245 O O . THR A 1 171 ? 1.865 16.623 -0.289 1.00 96.38 171 THR A O 1
ATOM 1248 N N . GLY A 1 172 ? 1.405 17.687 1.624 1.00 93.44 172 GLY A N 1
ATOM 1249 C CA . GLY A 1 172 ? -0.061 17.599 1.518 1.00 93.44 172 GLY A CA 1
ATOM 1250 C C . GLY A 1 172 ? -0.708 16.366 2.172 1.00 93.44 172 GLY A C 1
ATOM 1251 O O . GLY A 1 172 ? -1.911 16.403 2.463 1.00 93.44 172 GLY A O 1
ATOM 1252 N N . CYS A 1 173 ? 0.064 15.319 2.484 1.00 96.94 173 CYS A N 1
ATOM 1253 C CA . CYS A 1 173 ? -0.424 14.114 3.162 1.00 96.94 173 CYS A CA 1
ATOM 1254 C C . CYS A 1 173 ? -0.708 14.358 4.659 1.00 96.94 173 CYS A C 1
ATOM 1256 O O . CYS A 1 173 ? 0.052 15.016 5.381 1.00 96.94 173 CYS A O 1
ATOM 1258 N N . ALA A 1 174 ? -1.818 13.799 5.135 1.00 95.88 174 ALA A N 1
ATOM 1259 C CA . ALA A 1 174 ? -2.239 13.760 6.526 1.00 95.88 174 ALA A CA 1
ATOM 1260 C C . ALA A 1 174 ? -1.408 12.762 7.346 1.00 95.88 174 ALA A C 1
ATOM 1262 O O . ALA A 1 174 ? -0.855 13.164 8.373 1.00 95.88 174 ALA A O 1
ATOM 1263 N N . PHE A 1 175 ? -1.236 11.514 6.894 1.00 96.06 175 PHE A N 1
ATOM 1264 C CA . PHE A 1 175 ? -0.523 10.485 7.671 1.00 96.06 175 PHE A CA 1
ATOM 1265 C C . PHE A 1 175 ? 0.963 10.447 7.335 1.00 96.06 175 PHE A C 1
ATOM 1267 O O . PHE A 1 175 ? 1.809 10.565 8.222 1.00 96.06 175 PHE A O 1
ATOM 1274 N N . GLN A 1 176 ? 1.283 10.349 6.046 1.00 96.12 176 GLN A N 1
ATOM 1275 C CA . GLN A 1 176 ? 2.660 10.276 5.558 1.00 96.12 176 GLN A CA 1
ATOM 1276 C C . GLN A 1 176 ? 3.420 11.590 5.819 1.00 96.12 176 GLN A C 1
ATOM 1278 O O . GLN A 1 176 ? 2.826 12.673 5.879 1.00 96.12 176 GLN A O 1
ATOM 1283 N N . LYS A 1 177 ? 4.743 11.509 6.010 1.00 95.62 177 LYS A N 1
ATOM 1284 C CA . LYS A 1 177 ? 5.621 12.655 6.315 1.00 95.62 177 LYS A CA 1
ATOM 1285 C C . LYS A 1 177 ? 6.904 12.573 5.495 1.00 95.62 177 LYS A C 1
ATOM 1287 O O . LYS A 1 177 ? 7.488 11.501 5.392 1.00 95.62 177 LYS A O 1
ATOM 1292 N N . SER A 1 178 ? 7.348 13.699 4.936 1.00 98.25 178 SER A N 1
ATOM 1293 C CA . SER A 1 178 ? 8.589 13.752 4.157 1.00 98.25 178 SER A CA 1
ATOM 1294 C C . SER A 1 178 ? 9.799 13.421 5.040 1.00 98.25 178 SER A C 1
ATOM 1296 O O . SER A 1 178 ? 9.926 13.934 6.153 1.00 98.25 178 SER A O 1
ATOM 1298 N N . GLY A 1 179 ? 10.697 12.569 4.553 1.00 98.19 179 GLY A N 1
ATOM 1299 C CA . GLY A 1 179 ? 11.806 12.011 5.333 1.00 98.19 179 GLY A CA 1
ATOM 1300 C C . GLY A 1 179 ? 12.417 10.799 4.636 1.00 98.19 179 GLY A C 1
ATOM 1301 O O . GLY A 1 179 ? 12.208 10.630 3.442 1.00 98.19 179 GLY A O 1
ATOM 1302 N N . HIS A 1 180 ? 13.169 9.961 5.352 1.00 98.50 180 HIS A N 1
ATOM 1303 C CA . HIS A 1 180 ? 13.731 8.727 4.789 1.00 98.50 180 HIS A CA 1
ATOM 1304 C C . HIS A 1 180 ? 12.921 7.508 5.235 1.00 98.50 180 HIS A C 1
ATOM 1306 O O . HIS A 1 180 ? 12.672 7.337 6.428 1.00 98.50 180 HIS A O 1
ATOM 1312 N N . ALA A 1 181 ? 12.557 6.653 4.283 1.00 98.56 181 ALA A N 1
ATOM 1313 C CA . ALA A 1 181 ? 11.845 5.399 4.508 1.00 98.56 181 ALA A CA 1
ATOM 1314 C C . ALA A 1 181 ? 12.595 4.229 3.853 1.00 98.56 181 ALA A C 1
ATOM 1316 O O . ALA A 1 181 ? 13.398 4.439 2.943 1.00 98.56 181 ALA A O 1
ATOM 1317 N N . TYR A 1 182 ? 12.354 3.004 4.322 1.00 98.19 182 TYR A N 1
ATOM 1318 C CA . TYR A 1 182 ? 13.032 1.800 3.841 1.00 98.19 182 TYR A CA 1
ATOM 1319 C C . TYR A 1 182 ? 12.256 1.129 2.698 1.00 98.19 182 TYR A C 1
ATOM 1321 O O . TYR A 1 182 ? 11.105 0.724 2.868 1.00 98.19 182 TYR A O 1
ATOM 1329 N N . PHE A 1 183 ? 12.910 0.983 1.549 1.00 98.31 183 PHE A N 1
ATOM 1330 C CA . PHE A 1 183 ? 12.386 0.385 0.323 1.00 98.31 183 PHE A CA 1
ATOM 1331 C C . PHE A 1 183 ? 13.056 -0.964 0.031 1.00 98.31 183 PHE A C 1
ATOM 1333 O O . PHE A 1 183 ? 14.216 -1.186 0.392 1.00 98.31 183 PHE A O 1
ATOM 1340 N N . ALA A 1 184 ? 12.303 -1.857 -0.616 1.00 96.19 184 ALA A N 1
ATOM 1341 C CA . ALA A 1 184 ? 12.746 -3.199 -0.989 1.00 96.19 184 ALA A CA 1
ATOM 1342 C C . ALA A 1 184 ? 11.980 -3.719 -2.224 1.00 96.19 184 ALA A C 1
ATOM 1344 O O . ALA A 1 184 ? 11.250 -4.707 -2.142 1.00 96.19 184 ALA A O 1
ATOM 1345 N N . ASN A 1 185 ? 12.076 -3.023 -3.361 1.00 97.00 185 ASN A N 1
ATOM 1346 C CA . ASN A 1 185 ? 11.200 -3.250 -4.518 1.00 97.00 185 ASN A CA 1
ATOM 1347 C C . ASN A 1 185 ? 11.900 -3.083 -5.883 1.00 97.00 185 ASN A C 1
ATOM 1349 O O . ASN A 1 185 ? 12.811 -2.279 -6.051 1.00 97.00 185 ASN A O 1
ATOM 1353 N N . THR A 1 186 ? 11.443 -3.853 -6.876 1.00 97.88 186 THR A N 1
ATOM 1354 C CA . THR A 1 186 ? 11.872 -3.761 -8.295 1.00 97.88 186 THR A CA 1
ATOM 1355 C C . THR A 1 186 ? 10.838 -3.038 -9.162 1.00 97.88 186 THR A C 1
ATOM 1357 O O . THR A 1 186 ? 11.171 -2.444 -10.186 1.00 97.88 186 THR A O 1
ATOM 1360 N N . PHE A 1 187 ? 9.578 -3.102 -8.739 1.00 98.38 187 PHE A N 1
ATOM 1361 C CA . PHE A 1 187 ? 8.421 -2.523 -9.407 1.00 98.38 187 PHE A CA 1
ATOM 1362 C C . PHE A 1 187 ? 7.832 -1.415 -8.526 1.00 98.38 187 PHE A C 1
ATOM 1364 O O . PHE A 1 187 ? 7.986 -1.449 -7.299 1.00 98.38 187 PHE A O 1
ATOM 1371 N N . ALA A 1 188 ? 7.196 -0.423 -9.144 1.00 98.38 188 ALA A N 1
ATOM 1372 C CA . ALA A 1 188 ? 6.490 0.660 -8.466 1.00 98.38 188 ALA A CA 1
ATOM 1373 C C . ALA A 1 188 ? 5.442 1.298 -9.388 1.00 98.38 188 ALA A C 1
ATOM 1375 O O . ALA A 1 188 ? 5.481 1.160 -10.611 1.00 98.38 188 ALA A O 1
ATOM 1376 N N . VAL A 1 189 ? 4.504 2.030 -8.793 1.00 98.62 189 VAL A N 1
ATOM 1377 C CA . VAL A 1 189 ? 3.483 2.781 -9.534 1.00 98.62 189 VAL A CA 1
ATOM 1378 C C . VAL A 1 189 ? 4.078 4.121 -9.994 1.00 98.62 189 VAL A C 1
ATOM 1380 O O . VAL A 1 189 ? 4.668 4.821 -9.162 1.00 98.62 189 VAL A O 1
ATOM 1383 N N . PRO A 1 190 ? 3.964 4.505 -11.283 1.00 98.38 190 PRO A N 1
ATOM 1384 C CA . PRO A 1 190 ? 4.380 5.828 -11.756 1.00 98.38 190 PRO A CA 1
ATOM 1385 C C . PRO A 1 190 ? 3.694 6.945 -10.958 1.00 98.38 190 PRO A C 1
ATOM 1387 O O . PRO A 1 190 ? 2.520 6.819 -10.617 1.00 98.38 190 PRO A O 1
ATOM 1390 N N . HIS A 1 191 ? 4.392 8.046 -10.672 1.00 97.19 191 HIS A N 1
ATOM 1391 C CA . HIS A 1 191 ? 3.732 9.206 -10.069 1.00 97.19 191 HIS A CA 1
ATOM 1392 C C . HIS A 1 191 ? 2.692 9.810 -11.033 1.00 97.19 191 HIS A C 1
ATOM 1394 O O . HIS A 1 191 ? 2.917 9.857 -12.242 1.00 97.19 191 HIS A O 1
ATOM 1400 N N . GLY A 1 192 ? 1.563 10.272 -10.493 1.00 95.12 192 GLY A N 1
ATOM 1401 C CA . GLY A 1 192 ? 0.435 10.797 -11.259 1.00 95.12 192 GLY A CA 1
ATOM 1402 C C . GLY A 1 192 ? -0.740 11.198 -10.366 1.00 95.12 192 GLY A C 1
ATOM 1403 O O . GLY A 1 192 ? -0.649 11.141 -9.138 1.00 95.12 192 GLY A O 1
ATOM 1404 N N . GLU A 1 193 ? -1.842 11.604 -10.995 1.00 94.00 193 GLU A N 1
ATOM 1405 C CA . GLU A 1 193 ? -3.088 11.973 -10.318 1.00 94.00 193 GLU A CA 1
ATOM 1406 C C . GLU A 1 193 ? -4.014 10.760 -10.164 1.00 94.00 193 GLU A C 1
ATOM 1408 O O . GLU A 1 193 ? -4.228 10.001 -11.107 1.00 94.00 193 GLU A O 1
ATOM 1413 N N . PHE A 1 194 ? -4.609 10.606 -8.979 1.00 96.81 194 PHE A N 1
ATOM 1414 C CA . PHE A 1 194 ? -5.508 9.494 -8.645 1.00 96.81 194 PHE A CA 1
ATOM 1415 C C . PHE A 1 194 ? -6.847 10.014 -8.095 1.00 96.81 194 PHE A C 1
ATOM 1417 O O . PHE A 1 194 ? -7.377 9.506 -7.111 1.00 96.81 194 PHE A O 1
ATOM 1424 N N . GLY A 1 195 ? -7.394 11.065 -8.713 1.00 95.12 195 GLY A N 1
ATOM 1425 C CA . GLY A 1 195 ? -8.648 11.689 -8.285 1.00 95.12 195 GLY A CA 1
ATOM 1426 C C . GLY A 1 195 ? -8.508 12.437 -6.956 1.00 95.12 195 GLY A C 1
ATOM 1427 O O . GLY A 1 195 ? -7.699 13.351 -6.840 1.00 95.12 195 GLY A O 1
ATOM 1428 N N . ASP A 1 196 ? -9.313 12.066 -5.959 1.00 95.12 196 ASP A N 1
ATOM 1429 C CA . ASP A 1 196 ? -9.350 12.704 -4.636 1.00 95.12 196 ASP A CA 1
ATOM 1430 C C . ASP A 1 196 ? -8.314 12.154 -3.635 1.00 95.12 196 ASP A C 1
ATOM 1432 O O . ASP A 1 196 ? -8.205 12.644 -2.507 1.00 95.12 196 ASP A O 1
ATOM 1436 N N . TRP A 1 197 ? -7.528 11.156 -4.043 1.00 97.69 197 TRP A N 1
ATOM 1437 C CA . TRP A 1 197 ? -6.452 10.595 -3.236 1.00 97.69 197 TRP A CA 1
ATOM 1438 C C . TRP A 1 197 ? -5.235 11.523 -3.172 1.00 97.69 197 TRP A C 1
ATOM 1440 O O . TRP A 1 197 ? -4.774 12.070 -4.175 1.00 97.69 197 TRP A O 1
ATOM 1450 N N . LYS A 1 198 ? -4.648 11.639 -1.981 1.00 98.19 198 LYS A N 1
ATOM 1451 C CA . LYS A 1 198 ? -3.385 12.350 -1.763 1.00 98.19 198 LYS A CA 1
ATOM 1452 C C . LYS A 1 198 ? -2.214 11.418 -2.016 1.00 98.19 198 LYS A C 1
ATOM 1454 O O . LYS A 1 198 ? -2.230 10.280 -1.558 1.00 98.19 198 LYS A O 1
ATOM 1459 N N . VAL A 1 199 ? -1.187 11.920 -2.692 1.00 98.44 199 VAL A N 1
ATOM 1460 C CA . VAL A 1 199 ? -0.051 11.129 -3.177 1.00 98.44 199 VAL A CA 1
ATOM 1461 C C . VAL A 1 199 ? 1.241 11.657 -2.562 1.00 98.44 199 VAL A C 1
ATOM 1463 O O . VAL A 1 199 ? 1.541 12.845 -2.674 1.00 98.44 199 VAL A O 1
ATOM 1466 N N . SER A 1 200 ? 2.025 10.776 -1.945 1.00 98.50 200 SER A N 1
ATOM 1467 C CA . SER A 1 200 ? 3.438 11.015 -1.655 1.00 98.50 200 SER A CA 1
ATOM 1468 C C . SER A 1 200 ? 4.303 10.369 -2.739 1.00 98.50 200 SER A C 1
ATOM 1470 O O . SER A 1 200 ? 3.906 9.383 -3.367 1.00 98.50 200 SER A O 1
ATOM 1472 N N . GLN A 1 201 ? 5.495 10.911 -2.973 1.00 98.50 201 GLN A N 1
ATOM 1473 C CA . GLN A 1 201 ? 6.393 10.455 -4.035 1.00 98.50 201 GLN A CA 1
ATOM 1474 C C . GLN A 1 201 ? 7.813 10.163 -3.546 1.00 98.50 201 GLN A C 1
ATOM 1476 O O . GLN A 1 201 ? 8.258 10.692 -2.527 1.00 98.50 201 GLN A O 1
ATOM 1481 N N . PHE A 1 202 ? 8.531 9.334 -4.298 1.00 98.56 202 PHE A N 1
ATOM 1482 C CA . PHE A 1 202 ? 9.979 9.156 -4.195 1.00 98.56 202 PHE A CA 1
ATOM 1483 C C . PHE A 1 202 ? 10.604 9.171 -5.590 1.00 98.56 202 PHE A C 1
ATOM 1485 O O . PHE A 1 202 ? 9.945 8.842 -6.577 1.00 98.56 202 PHE A O 1
ATOM 1492 N N . GLU A 1 203 ? 11.889 9.509 -5.665 1.00 97.88 203 GLU A N 1
ATOM 1493 C CA . GLU A 1 203 ? 12.654 9.472 -6.911 1.00 97.88 203 GLU A CA 1
ATOM 1494 C C . GLU A 1 203 ? 13.626 8.287 -6.917 1.00 97.88 203 GLU A C 1
ATOM 1496 O O . GL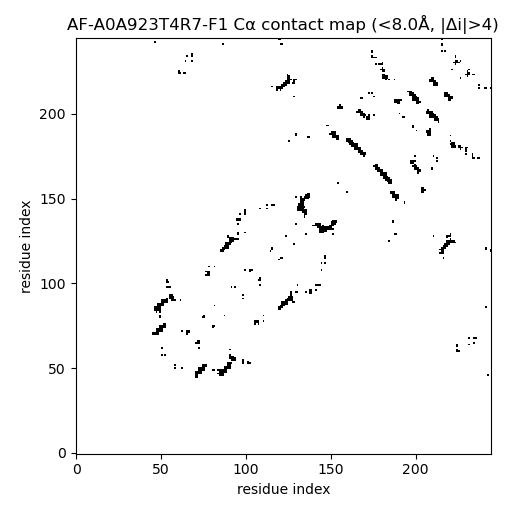U A 1 203 ? 14.355 8.051 -5.949 1.00 97.88 203 GLU A O 1
ATOM 1501 N N . TYR A 1 204 ? 13.645 7.536 -8.018 1.00 96.75 204 TYR A N 1
ATOM 1502 C CA . TYR A 1 204 ? 14.656 6.516 -8.299 1.00 96.75 204 TYR A CA 1
ATOM 1503 C C . TYR A 1 204 ? 14.786 6.347 -9.821 1.00 96.75 204 TYR A C 1
ATOM 1505 O O . TYR A 1 204 ? 14.045 5.590 -10.442 1.00 96.75 204 TYR A O 1
ATOM 1513 N N . GLY A 1 205 ? 15.640 7.165 -10.444 1.00 92.19 205 GLY A N 1
ATOM 1514 C CA . GLY A 1 205 ? 15.690 7.365 -11.903 1.00 92.19 205 GLY A CA 1
ATOM 1515 C C . GLY A 1 205 ? 14.592 8.305 -12.420 1.00 92.19 205 GLY A C 1
ATOM 1516 O O . GLY A 1 205 ? 14.880 9.263 -13.131 1.00 92.19 205 GLY A O 1
ATOM 1517 N N . ARG A 1 206 ? 13.348 8.101 -11.972 1.00 95.38 206 ARG A N 1
ATOM 1518 C CA . ARG A 1 206 ? 12.191 8.999 -12.168 1.00 95.38 206 ARG A CA 1
ATOM 1519 C C . ARG A 1 206 ? 11.295 9.020 -10.918 1.00 95.38 206 ARG A C 1
ATOM 1521 O O . ARG A 1 206 ? 11.604 8.326 -9.949 1.00 95.38 206 ARG A O 1
ATOM 1528 N N . SER A 1 207 ? 10.197 9.783 -10.937 1.00 97.75 207 SER A N 1
ATOM 1529 C CA . SER A 1 207 ? 9.238 9.837 -9.820 1.00 97.75 207 SER A CA 1
ATOM 1530 C C . SER A 1 207 ? 8.228 8.674 -9.827 1.00 97.75 207 SER A C 1
ATOM 1532 O O . SER A 1 207 ? 7.690 8.288 -10.872 1.00 97.75 207 SER A O 1
ATOM 1534 N N . TYR A 1 208 ? 7.958 8.138 -8.636 1.00 98.69 208 TYR A N 1
ATOM 1535 C CA . TYR A 1 208 ? 7.010 7.058 -8.349 1.00 98.69 208 TYR A CA 1
ATOM 1536 C C . TYR A 1 208 ? 6.193 7.372 -7.094 1.00 98.69 208 TYR A C 1
ATOM 1538 O O . TYR A 1 208 ? 6.610 8.160 -6.244 1.00 98.69 208 TYR A O 1
ATOM 1546 N N . VAL A 1 209 ? 5.049 6.707 -6.934 1.00 98.75 209 VAL A N 1
ATOM 1547 C CA . VAL A 1 209 ? 4.225 6.807 -5.722 1.00 98.75 209 VAL A CA 1
ATOM 1548 C C . VAL A 1 209 ? 4.938 6.132 -4.542 1.00 98.75 209 VAL A C 1
ATOM 1550 O O . VAL A 1 209 ? 5.121 4.915 -4.528 1.00 98.75 209 VAL A O 1
ATOM 1553 N N . ALA A 1 210 ? 5.316 6.914 -3.527 1.00 98.69 210 ALA A N 1
ATOM 1554 C CA . ALA A 1 210 ? 5.802 6.402 -2.240 1.00 98.69 210 ALA A CA 1
ATOM 1555 C C . ALA A 1 210 ? 4.646 5.903 -1.366 1.00 98.69 210 ALA A C 1
ATOM 1557 O O . ALA A 1 210 ? 4.810 4.944 -0.609 1.00 98.69 210 ALA A O 1
ATOM 1558 N N . GLY A 1 211 ? 3.476 6.516 -1.514 1.00 98.38 211 GLY A N 1
ATOM 1559 C CA . GLY A 1 211 ? 2.223 6.068 -0.938 1.00 98.38 211 GLY A CA 1
ATOM 1560 C C . GLY A 1 211 ? 1.066 6.992 -1.296 1.00 98.38 211 GLY A C 1
ATOM 1561 O O . GLY A 1 211 ? 1.248 8.069 -1.861 1.00 98.38 211 GLY A O 1
ATOM 1562 N N . ILE A 1 212 ? -0.141 6.542 -0.998 1.00 98.44 212 ILE A N 1
ATOM 1563 C CA . ILE A 1 212 ? -1.396 7.136 -1.437 1.00 98.44 212 ILE A CA 1
ATOM 1564 C C . ILE A 1 212 ? -2.441 6.985 -0.324 1.00 98.44 212 ILE A C 1
ATOM 1566 O O . ILE A 1 212 ? -2.508 5.942 0.327 1.00 98.44 212 ILE A O 1
ATOM 1570 N N . GLU A 1 213 ? -3.212 8.033 -0.035 1.00 98.00 213 GLU A N 1
ATOM 1571 C CA . GLU A 1 213 ? -4.139 8.055 1.107 1.00 98.00 213 GLU A CA 1
ATOM 1572 C C . GLU A 1 213 ? -5.433 8.845 0.848 1.00 98.00 213 GLU A C 1
ATOM 1574 O O . GLU A 1 213 ? -5.432 9.872 0.163 1.00 98.00 213 GLU A O 1
ATOM 1579 N N . ARG A 1 214 ? -6.543 8.354 1.413 1.00 96.94 214 ARG A N 1
ATOM 1580 C CA . ARG A 1 214 ? -7.884 8.951 1.338 1.00 96.94 214 ARG A CA 1
ATOM 1581 C C . ARG A 1 214 ? -8.742 8.478 2.512 1.00 96.94 214 ARG A C 1
ATOM 1583 O O . ARG A 1 214 ? -8.929 7.278 2.697 1.00 96.94 214 ARG A O 1
ATOM 1590 N N . GLY A 1 215 ? -9.295 9.408 3.293 1.00 95.69 215 GLY A N 1
ATOM 1591 C CA . GLY A 1 215 ? -9.988 9.059 4.541 1.00 95.69 215 GLY A CA 1
ATOM 1592 C C . GLY A 1 215 ? -9.080 8.220 5.449 1.00 95.69 215 GLY A C 1
ATOM 1593 O O . GLY A 1 215 ? -7.892 8.510 5.552 1.00 95.69 215 GLY A O 1
ATOM 1594 N N . ALA A 1 216 ? -9.602 7.140 6.032 1.00 96.31 216 ALA A N 1
ATOM 1595 C CA . ALA A 1 216 ? -8.820 6.186 6.827 1.00 96.31 216 ALA A CA 1
ATOM 1596 C C . ALA A 1 216 ? -8.082 5.107 5.994 1.00 96.31 216 ALA A C 1
ATOM 1598 O O . ALA A 1 216 ? -7.587 4.120 6.550 1.00 96.31 216 ALA A O 1
ATOM 1599 N N . GLN A 1 217 ? -8.005 5.260 4.667 1.00 98.12 217 GLN A N 1
ATOM 1600 C CA . GLN A 1 217 ? -7.274 4.353 3.782 1.00 98.12 217 GLN A CA 1
ATOM 1601 C C . GLN A 1 217 ? -5.895 4.914 3.455 1.00 98.12 217 GLN A C 1
ATOM 1603 O O . GLN A 1 217 ? -5.754 6.068 3.050 1.00 98.12 217 GLN A O 1
ATOM 1608 N N . LEU A 1 218 ? -4.879 4.075 3.622 1.00 98.56 218 LEU A N 1
ATOM 1609 C CA . LEU A 1 218 ? -3.478 4.381 3.377 1.00 98.56 218 LEU A CA 1
ATOM 1610 C C . LEU A 1 218 ? -2.836 3.205 2.639 1.00 98.56 218 LEU A C 1
ATOM 1612 O O . LEU A 1 218 ? -3.035 2.046 2.992 1.00 98.56 218 LEU A O 1
ATOM 1616 N N . ALA A 1 219 ? -2.025 3.484 1.634 1.00 98.50 219 ALA A N 1
ATOM 1617 C CA . ALA A 1 219 ? -1.169 2.494 1.006 1.00 98.50 219 ALA A CA 1
ATOM 1618 C C . ALA A 1 219 ? 0.231 3.082 0.817 1.00 98.50 219 ALA A C 1
ATOM 1620 O O . ALA A 1 219 ? 0.359 4.262 0.506 1.00 98.50 219 ALA A O 1
ATOM 1621 N N . CYS A 1 220 ? 1.287 2.298 1.018 1.00 98.38 220 CYS A N 1
ATOM 1622 C CA . CYS A 1 220 ? 2.663 2.758 0.840 1.00 98.38 220 CYS A CA 1
ATOM 1623 C C . CYS A 1 220 ? 3.561 1.693 0.204 1.00 98.38 220 CYS A C 1
ATOM 1625 O O . CYS A 1 220 ? 3.417 0.497 0.449 1.00 98.38 220 CYS A O 1
ATOM 1627 N N . GLN A 1 221 ? 4.502 2.142 -0.627 1.00 98.62 221 GLN A N 1
ATOM 1628 C CA . GLN A 1 221 ? 5.467 1.298 -1.334 1.00 98.62 221 GLN A CA 1
ATOM 1629 C C . GLN A 1 221 ? 6.658 0.921 -0.437 1.00 98.62 221 GLN A C 1
ATOM 1631 O O . GLN A 1 221 ? 7.258 -0.138 -0.620 1.00 98.62 221 GLN A O 1
ATOM 1636 N N . PHE A 1 222 ? 6.996 1.780 0.527 1.00 98.06 222 PHE A N 1
ATOM 1637 C CA . PHE A 1 222 ? 8.008 1.515 1.548 1.00 98.06 222 PHE A CA 1
ATOM 1638 C C . PHE A 1 222 ? 7.457 0.650 2.691 1.00 98.06 222 PHE A C 1
ATOM 1640 O O . PHE A 1 222 ? 6.250 0.509 2.864 1.00 98.06 222 PHE A O 1
ATOM 1647 N N . HIS A 1 223 ? 8.358 0.112 3.510 1.00 97.62 223 HIS A N 1
ATOM 1648 C CA . HIS A 1 223 ? 8.036 -0.709 4.676 1.00 97.62 223 HIS A CA 1
ATOM 1649 C C . HIS A 1 223 ? 8.028 0.137 5.961 1.00 97.62 223 HIS A C 1
ATOM 1651 O O . HIS A 1 223 ? 9.104 0.390 6.522 1.00 97.62 223 HIS A O 1
ATOM 1657 N N . PRO A 1 224 ? 6.874 0.619 6.466 1.00 97.38 224 PRO A N 1
ATOM 1658 C CA . PRO A 1 224 ? 6.827 1.418 7.692 1.00 97.38 224 PRO A CA 1
ATOM 1659 C C . PRO A 1 224 ? 7.333 0.644 8.917 1.00 97.38 224 PRO A C 1
ATOM 1661 O O . PRO A 1 224 ? 7.986 1.220 9.782 1.00 97.38 224 PRO A O 1
ATOM 1664 N N . GLU A 1 225 ? 7.144 -0.673 8.960 1.00 96.38 225 GLU A N 1
ATOM 1665 C CA . GLU A 1 225 ? 7.668 -1.564 9.997 1.00 96.38 225 GLU A CA 1
ATOM 1666 C C . GLU A 1 225 ? 9.208 -1.654 10.019 1.00 96.38 225 GLU A C 1
ATOM 1668 O O . GLU A 1 225 ? 9.781 -2.058 11.033 1.00 96.38 225 GLU A O 1
ATOM 1673 N N . LEU A 1 226 ? 9.873 -1.233 8.934 1.00 96.50 226 LEU A N 1
ATOM 1674 C CA . LEU A 1 226 ? 11.333 -1.135 8.800 1.00 96.50 226 LEU A CA 1
ATOM 1675 C C . LEU A 1 226 ? 11.845 0.322 8.768 1.00 96.50 226 LEU A C 1
ATOM 1677 O O . LEU A 1 226 ? 13.047 0.551 8.878 1.00 96.50 226 LEU A O 1
ATOM 1681 N N . SER A 1 227 ? 10.956 1.318 8.677 1.00 97.31 227 SER A N 1
ATOM 1682 C CA . SER A 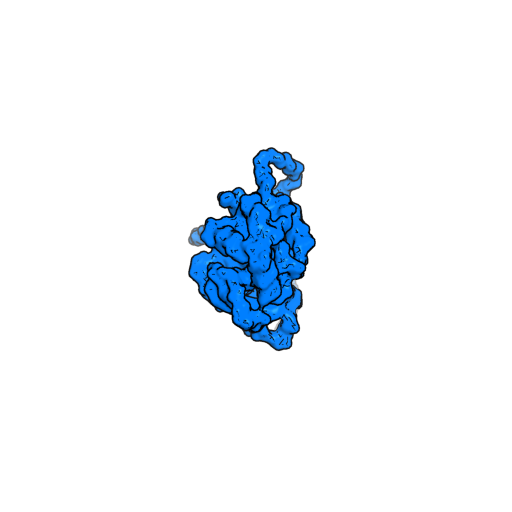1 227 ? 11.297 2.743 8.485 1.00 97.31 227 SER A CA 1
ATOM 1683 C C . SER A 1 227 ? 11.511 3.525 9.793 1.00 97.31 227 SER A C 1
ATOM 1685 O O . SER A 1 227 ? 11.342 4.745 9.838 1.00 97.31 227 SER A O 1
ATOM 1687 N N . GLY A 1 228 ? 11.880 2.834 10.876 1.00 96.19 228 GLY A N 1
ATOM 1688 C CA . GLY A 1 228 ? 12.205 3.444 12.169 1.00 96.19 228 GLY A CA 1
ATOM 1689 C C . GLY A 1 228 ? 11.094 4.348 12.717 1.00 96.19 228 GLY A C 1
ATOM 1690 O O . GLY A 1 228 ? 9.914 4.001 12.666 1.00 96.19 228 GLY A O 1
ATOM 1691 N N . GLN A 1 229 ? 11.474 5.517 13.245 1.00 97.12 229 GLN A N 1
ATOM 1692 C CA . GLN A 1 229 ? 10.518 6.454 13.846 1.00 97.12 229 GLN A CA 1
ATOM 1693 C C . GLN A 1 229 ? 9.519 7.017 12.825 1.00 97.12 229 GLN A C 1
ATOM 1695 O O . GLN A 1 229 ? 8.343 7.113 13.143 1.00 97.12 229 GLN A O 1
ATOM 1700 N N . LEU A 1 230 ? 9.948 7.310 11.589 1.00 97.69 230 LEU A N 1
ATOM 1701 C CA . LEU A 1 230 ? 9.059 7.822 10.536 1.00 97.69 230 LEU A CA 1
ATOM 1702 C C . LEU A 1 230 ? 7.918 6.840 10.237 1.00 97.69 230 LEU A C 1
ATOM 1704 O O . LEU A 1 230 ? 6.766 7.248 10.096 1.00 97.69 230 LEU A O 1
ATOM 1708 N N . GLY A 1 231 ? 8.231 5.543 10.184 1.00 97.81 231 GLY A N 1
ATOM 1709 C CA . GLY A 1 231 ? 7.228 4.497 10.012 1.00 97.81 231 GLY A CA 1
ATOM 1710 C C . GLY A 1 231 ? 6.289 4.370 11.213 1.00 97.81 231 GLY A C 1
ATOM 1711 O O . GLY A 1 231 ? 5.076 4.308 11.033 1.00 97.81 231 GLY A O 1
ATOM 1712 N N . LEU A 1 232 ? 6.823 4.391 12.439 1.00 97.38 232 LEU A N 1
ATOM 1713 C CA . LEU A 1 232 ? 6.016 4.325 13.665 1.00 97.38 232 LEU A CA 1
ATOM 1714 C C . LEU A 1 232 ? 5.095 5.543 13.838 1.00 97.38 232 LEU A C 1
ATOM 1716 O O . LEU A 1 232 ? 3.935 5.370 14.211 1.00 97.38 232 LEU A O 1
ATOM 1720 N N . ASP A 1 233 ? 5.571 6.749 13.528 1.00 97.44 233 ASP A N 1
ATOM 1721 C CA . ASP A 1 233 ? 4.778 7.981 13.580 1.00 97.44 233 ASP A CA 1
ATOM 1722 C C . ASP A 1 233 ? 3.636 7.936 12.554 1.00 97.44 233 ASP A C 1
ATOM 1724 O O . ASP A 1 233 ? 2.490 8.230 12.893 1.00 97.44 233 ASP A O 1
ATOM 1728 N N . MET A 1 234 ? 3.916 7.496 11.320 1.00 98.00 234 MET A N 1
ATOM 1729 C CA . MET A 1 234 ? 2.897 7.320 10.279 1.00 98.00 234 MET A CA 1
ATOM 1730 C C . MET A 1 234 ? 1.817 6.316 10.707 1.00 98.00 234 MET A C 1
ATOM 1732 O O . MET A 1 234 ? 0.629 6.622 10.607 1.00 98.00 234 MET A O 1
ATOM 1736 N N . LEU A 1 235 ? 2.218 5.144 11.217 1.00 97.81 235 LEU A N 1
ATOM 1737 C CA . LEU A 1 235 ? 1.291 4.120 11.711 1.00 97.81 235 LEU A CA 1
ATOM 1738 C C . LEU A 1 235 ? 0.457 4.636 12.892 1.00 97.81 235 LEU A C 1
ATOM 1740 O O . LEU A 1 235 ? -0.739 4.366 12.953 1.00 97.81 235 LEU A O 1
ATOM 1744 N N . THR A 1 236 ? 1.058 5.410 13.801 1.00 96.88 236 THR A N 1
ATOM 1745 C CA . THR A 1 236 ? 0.359 6.014 14.949 1.00 96.88 236 THR A CA 1
ATOM 1746 C C . THR A 1 236 ? -0.688 7.032 14.493 1.00 96.88 236 THR A C 1
ATOM 1748 O O . THR A 1 236 ? -1.828 6.984 14.953 1.00 96.88 236 THR A O 1
ATOM 1751 N N . CYS A 1 237 ? -0.333 7.923 13.561 1.00 96.44 237 CYS A N 1
ATOM 1752 C CA . CYS A 1 237 ? -1.250 8.916 12.995 1.00 96.44 237 CYS A CA 1
ATOM 1753 C C . CYS A 1 237 ? -2.413 8.265 12.235 1.00 96.44 237 CYS A C 1
ATOM 1755 O O . CYS A 1 237 ? -3.564 8.629 12.462 1.00 96.44 237 CYS A O 1
ATOM 1757 N N . TRP A 1 238 ? -2.132 7.279 11.377 1.00 97.50 238 TRP A N 1
ATOM 1758 C CA . TRP A 1 238 ? -3.165 6.531 10.655 1.00 97.50 238 TRP A CA 1
ATOM 1759 C C . TRP A 1 238 ? -4.099 5.773 11.610 1.00 97.50 238 TRP A C 1
ATOM 1761 O O . TRP A 1 238 ? -5.317 5.835 11.465 1.00 97.50 238 TRP A O 1
ATOM 1771 N N . MET A 1 239 ? -3.553 5.113 12.637 1.00 95.88 239 MET A N 1
ATOM 1772 C CA . MET A 1 239 ? -4.354 4.354 13.601 1.00 95.88 239 MET A CA 1
ATOM 1773 C C . MET A 1 239 ? -5.253 5.251 14.471 1.00 95.88 239 MET A C 1
ATOM 1775 O O . MET A 1 239 ? -6.298 4.797 14.936 1.00 95.88 239 MET A O 1
ATOM 1779 N N . ALA A 1 240 ? -4.874 6.513 14.700 1.00 93.94 240 ALA A N 1
ATOM 1780 C CA . ALA A 1 240 ? -5.723 7.487 15.386 1.00 93.94 240 ALA A CA 1
ATOM 1781 C C . ALA A 1 240 ? -6.960 7.865 14.548 1.00 93.94 240 ALA A C 1
ATOM 1783 O O . ALA A 1 240 ? -8.068 7.906 15.084 1.00 93.94 240 ALA A O 1
ATOM 1784 N N . GLU A 1 241 ? -6.794 8.055 13.235 1.00 93.69 241 GLU A N 1
ATOM 1785 C CA . GLU A 1 241 ? -7.919 8.254 12.311 1.00 93.69 241 GLU A CA 1
ATOM 1786 C C . GLU A 1 241 ? -8.788 6.992 12.227 1.00 93.69 241 GLU A C 1
ATOM 1788 O O . GLU A 1 241 ? -9.995 7.055 12.432 1.00 93.69 241 GLU A O 1
ATOM 1793 N N . ALA A 1 242 ? -8.171 5.820 12.043 1.00 92.19 242 ALA A N 1
ATOM 1794 C CA . ALA A 1 242 ? -8.861 4.531 11.953 1.00 92.19 242 ALA A CA 1
ATOM 1795 C C . ALA A 1 242 ? -9.671 4.153 13.214 1.00 92.19 242 ALA A C 1
ATOM 1797 O O . ALA A 1 242 ? -10.558 3.307 13.135 1.00 92.19 242 ALA A O 1
ATOM 1798 N N . ARG A 1 243 ? -9.377 4.761 14.375 1.00 88.38 243 ARG A N 1
ATOM 1799 C CA . ARG A 1 243 ? -10.163 4.640 15.623 1.00 88.38 243 ARG A CA 1
ATOM 1800 C C . ARG A 1 243 ? -11.420 5.509 15.654 1.00 88.38 243 ARG A C 1
ATOM 1802 O O . ARG A 1 243 ? -12.245 5.319 16.542 1.00 88.38 243 ARG A O 1
ATOM 1809 N N . SER A 1 244 ? -11.533 6.464 14.738 1.00 84.25 244 SER A N 1
ATOM 1810 C CA . SER A 1 244 ? -12.573 7.497 14.714 1.00 84.25 244 SER A CA 1
ATOM 1811 C C . SER A 1 244 ? -13.669 7.222 13.668 1.00 84.25 244 SER A C 1
ATOM 1813 O O . SER A 1 244 ? -14.554 8.058 13.493 1.00 84.25 244 SER A O 1
ATOM 1815 N N . CYS A 1 245 ? -13.606 6.067 12.990 1.00 79.69 245 CYS A N 1
ATOM 1816 C CA . CYS A 1 245 ? -14.536 5.597 11.954 1.00 79.69 245 CYS A CA 1
ATOM 1817 C C . CYS A 1 245 ? -15.507 4.507 12.453 1.00 79.69 245 CYS A C 1
ATOM 1819 O O . CYS A 1 245 ? -15.106 3.674 13.300 1.00 79.69 245 CYS A O 1
#

Radius of gyration: 24.1 Å; Cα contacts (8 Å, |Δi|>4): 463; chains: 1; bounding box: 70×73×52 Å

Foldseek 3Di:
DDDDDDDDDDDDDDDDDDDDDDDDDPDPDPDDDPDPDDDPDPDQDQQEEEEECLPAFPVVLVCVLCVVLPHHYDYDQALVSVVRHLAYEAEDDDALQSSLVSCVVRVNLVSVLVCVVVVGAYEAEASRLQLCEQEEPRDPPDGGSHVFYDYWYFDPAPDPDPFAWFWKAQVPDQQAHTDIFTAHGRIFAADDDGDPKRFMWTDDPHIGTQWIDDQLYIYGNTDLSRGPPNSSSSSNRSVVRSSVD

Nearest PDB structures (foldseek):
  1ka9-assembly1_H  TM=9.343E-01  e=2.883E-22  Thermus thermophilus
  7ac8-assembly3_F  TM=9.124E-01  e=2.263E-21  Thermotoga maritima MSB8
  6ymu-assembly4_D  TM=9.098E-01  e=2.729E-21  Thermotoga maritima
  2wjz-assembly3_D  TM=8.910E-01  e=1.668E-20  Thermotoga maritima
  3zr4-assembly2_D  TM=8.933E-01  e=2.279E-20  Thermotoga maritima

Mean predicted aligned error: 10.62 Å